Protein 1EZW (pdb70)

Structure (mmCIF, N/CA/C/O backbone):
data_1EZW
#
_entry.id   1EZW
#
_cell.length_a   90.200
_cell.length_b   144.100
_cell.length_c   152.100
_cell.angle_alpha   90.00
_cell.angle_beta   90.00
_cell.angle_gamma   90.00
#
_symmetry.space_group_name_H-M   'F 2 2 2'
#
loop_
_entity.id
_entity.type
_entity.pdbx_description
1 polymer 'COENZYME F420-DEPENDENT N5,N10-METHYLENETETRAHYDROMETHANOPTERIN REDUCTASE'
2 non-polymer 'MAGNESIUM ION'
3 non-polymer 'CHLORIDE ION'
4 water water
#
loop_
_atom_site.group_PDB
_atom_site.id
_atom_site.type_symbol
_atom_site.label_atom_id
_atom_site.label_alt_id
_atom_site.label_comp_id
_atom_site.label_asym_id
_atom_site.label_entity_id
_atom_site.label_seq_id
_atom_site.pdbx_PDB_ins_code
_atom_site.Cartn_x
_atom_site.Cartn_y
_atom_site.Cartn_z
_atom_site.occupancy
_atom_site.B_iso_or_equiv
_atom_site.auth_seq_id
_atom_site.auth_comp_id
_atom_site.auth_asym_id
_atom_site.auth_atom_id
_atom_site.pdbx_PDB_model_num
ATOM 1 N N . ALA A 1 2 ? 7.532 27.310 24.133 1.00 41.85 2 ALA A N 1
ATOM 2 C CA . ALA A 1 2 ? 6.274 27.440 24.930 1.00 41.73 2 ALA A CA 1
ATOM 3 C C . ALA A 1 2 ? 6.300 26.440 26.095 1.00 41.44 2 ALA A C 1
ATOM 4 O O . ALA A 1 2 ? 6.721 25.291 25.914 1.00 42.80 2 ALA A O 1
ATOM 6 N N . GLU A 1 3 ? 5.892 26.881 27.286 1.00 40.39 3 GLU A N 1
ATOM 7 C CA . GLU A 1 3 ? 5.852 26.004 28.472 1.00 39.54 3 GLU A CA 1
ATOM 8 C C . GLU A 1 3 ? 4.713 24.983 28.376 1.00 36.84 3 GLU A C 1
ATOM 9 O O . GLU A 1 3 ? 3.722 25.203 27.670 1.00 36.53 3 GLU A O 1
ATOM 15 N N . VAL A 1 4 ? 4.844 23.877 29.103 1.00 33.82 4 VAL A N 1
ATOM 16 C CA . VAL A 1 4 ? 3.806 22.843 29.080 1.00 29.37 4 VAL A CA 1
ATOM 17 C C . VAL A 1 4 ? 2.576 23.286 29.889 1.00 27.08 4 VAL A C 1
ATOM 18 O O . VAL A 1 4 ? 2.717 23.838 30.996 1.00 28.65 4 VAL A O 1
ATOM 22 N N . SER A 1 5 ? 1.388 23.073 29.315 1.00 22.25 5 SER A N 1
ATOM 23 C CA . SER A 1 5 ? 0.132 23.470 29.989 1.00 19.50 5 SER A CA 1
ATOM 24 C C . SER A 1 5 ? -0.964 22.471 29.671 1.00 17.91 5 SER A C 1
ATOM 25 O O . SER A 1 5 ? -0.856 21.672 28.746 1.00 18.40 5 SER A O 1
ATOM 28 N N . PHE A 1 6 ? -2.058 22.552 30.438 1.00 18.37 6 PHE A N 1
ATOM 29 C CA . PHE A 1 6 ? -3.202 21.679 30.217 1.00 16.86 6 PHE A CA 1
ATOM 30 C C . PHE A 1 6 ? -4.443 22.527 29.911 1.00 17.07 6 PHE A C 1
ATOM 31 O O . PHE A 1 6 ? -4.669 23.557 30.548 1.00 18.06 6 PHE A O 1
ATOM 39 N N . GLY A 1 7 ? -5.193 22.098 28.924 1.00 17.83 7 GLY A N 1
ATOM 40 C CA . GLY A 1 7 ? -6.425 22.799 28.561 1.00 17.54 7 GLY A CA 1
ATOM 41 C C . GLY A 1 7 ? -7.570 21.805 28.647 1.00 18.17 7 GLY A C 1
ATOM 42 O O . GLY A 1 7 ? -7.367 20.580 28.761 1.00 17.02 7 GLY A O 1
ATOM 43 N N . ILE A 1 8 ? -8.793 22.320 28.591 1.00 16.15 8 ILE A N 1
ATOM 44 C CA . ILE A 1 8 ? -9.965 21.469 28.608 1.00 18.17 8 ILE A CA 1
ATOM 45 C C . ILE A 1 8 ? -10.861 21.982 27.499 1.00 19.32 8 ILE A C 1
ATOM 46 O O . ILE A 1 8 ? -10.965 23.196 27.297 1.00 18.03 8 ILE A O 1
ATOM 51 N N . GLU A 1 9 ? -11.467 21.058 26.763 1.00 19.65 9 GLU A N 1
ATOM 52 C CA . GLU A 1 9 ? -12.356 21.440 25.664 1.00 23.02 9 GLU A CA 1
ATOM 53 C C . GLU A 1 9 ? -13.678 20.779 25.950 1.00 24.20 9 GLU A C 1
ATOM 54 O O . GLU A 1 9 ? -13.763 19.566 26.119 1.00 23.37 9 GLU A O 1
ATOM 60 N N . LEU A 1 10 ? -14.730 21.600 26.017 1.00 25.96 10 LEU A N 1
ATOM 61 C CA . LEU A 1 10 ? -16.067 21.102 26.314 1.00 27.55 10 LEU A CA 1
ATOM 62 C C . LEU A 1 10 ? -17.022 21.501 25.201 1.00 27.27 10 LEU A C 1
ATOM 63 O O . LEU A 1 10 ? -16.983 22.644 24.707 1.00 27.71 10 LEU A O 1
ATOM 68 N N . LEU A 1 11 ? -17.828 20.528 24.762 1.00 28.10 11 LEU A N 1
ATOM 69 C CA . LEU A 1 11 ? -18.848 20.776 23.748 1.00 27.99 11 LEU A CA 1
ATOM 70 C C . LEU A 1 11 ? -19.988 21.355 24.607 1.00 24.84 11 LEU A C 1
ATOM 71 O O . LEU A 1 11 ? -20.375 20.781 25.618 1.00 24.88 11 LEU A O 1
ATOM 76 N N . PRO A 1 12 ? -20.516 22.507 24.214 1.00 24.17 12 PRO A N 1
ATOM 77 C CA . PRO A 1 12 ? -21.579 23.033 25.055 1.00 22.20 12 PRO A CA 1
ATOM 78 C C . PRO A 1 12 ? -22.975 22.507 24.730 1.00 20.72 12 PRO A C 1
ATOM 79 O O . PRO A 1 12 ? -23.874 23.297 24.442 1.00 19.84 12 PRO A O 1
ATOM 83 N N . ASP A 1 13 ? -23.164 21.196 24.748 1.00 20.20 13 ASP A N 1
ATOM 84 C CA . ASP A 1 13 ? -24.509 20.694 24.495 1.00 24.56 13 ASP A CA 1
ATOM 85 C C . ASP A 1 13 ? -25.244 20.516 25.841 1.00 25.38 13 ASP A C 1
ATOM 86 O O . ASP A 1 13 ? -26.490 20.503 25.908 1.00 30.56 13 ASP A O 1
ATOM 91 N N . ASP A 1 14 ? -24.471 20.440 26.907 1.00 21.42 14 ASP A N 1
ATOM 92 C CA . ASP A 1 14 ? -25.024 20.210 28.252 1.00 20.87 14 ASP A CA 1
ATOM 93 C C . ASP A 1 14 ? -25.476 21.547 28.811 1.00 20.20 14 ASP A C 1
ATOM 94 O O . ASP A 1 14 ? -25.270 22.598 28.190 1.00 17.97 14 ASP A O 1
ATOM 99 N N . LYS A 1 15 ? -26.080 21.493 29.987 1.00 18.86 15 LYS A N 1
ATOM 100 C CA . LYS A 1 15 ? -26.541 22.733 30.635 1.00 17.06 15 LYS A CA 1
ATOM 101 C C . LYS A 1 15 ? -25.404 23.761 30.790 1.00 14.69 15 LYS A C 1
ATOM 102 O O . LYS A 1 15 ? -24.314 23.464 31.271 1.00 15.26 15 LYS A O 1
ATOM 108 N N . PRO A 1 16 ? -25.648 25.017 30.385 1.00 13.82 16 PRO A N 1
ATOM 109 C CA . PRO A 1 16 ? -24.587 26.018 30.520 1.00 13.88 16 PRO A CA 1
ATOM 110 C C . PRO A 1 16 ? -23.938 26.120 31.893 1.00 13.92 16 PRO A C 1
ATOM 111 O O . PRO A 1 16 ? -22.725 26.358 32.008 1.00 14.87 16 PRO A O 1
ATOM 115 N N . THR A 1 17 ? -24.744 25.997 32.952 1.00 13.81 17 THR A N 1
ATOM 116 C CA . THR A 1 17 ? -24.219 26.042 34.308 1.00 12.80 17 THR A CA 1
ATOM 117 C C . THR A 1 17 ? -23.335 24.818 34.607 1.00 14.02 17 THR A C 1
ATOM 118 O O . THR A 1 17 ? -22.437 24.905 35.443 1.00 15.20 17 THR A O 1
ATOM 122 N N . LYS A 1 18 ? -23.588 23.673 33.973 1.00 14.57 18 LYS A N 1
ATOM 123 C CA . LYS A 1 18 ? -22.728 22.501 34.209 1.00 15.29 18 LYS A CA 1
ATOM 124 C C . LYS A 1 18 ? -21.391 22.735 33.503 1.00 16.00 18 LYS A C 1
ATOM 125 O O . LYS A 1 18 ? -20.312 22.481 34.070 1.00 16.96 18 LYS A O 1
ATOM 131 N N . ILE A 1 19 ? -21.473 23.264 32.284 1.00 15.76 19 ILE A N 1
ATOM 132 C CA . ILE A 1 19 ? -20.259 23.539 31.522 1.00 16.62 19 ILE A CA 1
ATOM 133 C C . ILE A 1 19 ? -19.430 24.561 32.323 1.00 18.14 19 ILE A C 1
ATOM 134 O O . ILE A 1 19 ? -18.213 24.370 32.528 1.00 17.07 19 ILE A O 1
ATOM 139 N N . ALA A 1 20 ? -20.057 25.639 32.817 1.00 16.71 20 ALA A N 1
ATOM 140 C CA . ALA A 1 20 ? -19.326 26.624 33.633 1.00 18.61 20 ALA A CA 1
ATOM 141 C C . ALA A 1 20 ? -18.718 25.990 34.884 1.00 17.67 20 ALA A C 1
ATOM 142 O O . ALA A 1 20 ? -17.574 26.261 35.232 1.00 17.26 20 ALA A O 1
ATOM 144 N N . HIS A 1 21 ? -19.502 25.165 35.601 1.00 15.02 21 HIS A N 1
ATOM 145 C CA . HIS A 1 21 ? -19.000 24.469 36.782 1.00 15.07 21 HIS A CA 1
ATOM 146 C C . HIS A 1 21 ? -17.756 23.606 36.444 1.00 15.89 21 HIS A C 1
ATOM 147 O O . HIS A 1 21 ? -16.776 23.629 37.219 1.00 15.82 21 HIS A O 1
ATOM 154 N N . LEU A 1 22 ? -17.795 22.875 35.320 1.00 15.29 22 LEU A N 1
ATOM 155 C CA . LEU A 1 22 ? -16.650 22.007 34.982 1.00 15.40 22 LEU A CA 1
ATOM 156 C C . LEU A 1 22 ? -15.423 22.835 34.667 1.00 15.61 22 LEU A C 1
ATOM 157 O O . LEU A 1 22 ? -14.284 22.464 35.019 1.00 16.17 22 LEU A O 1
ATOM 162 N N . ILE A 1 23 ? -15.647 24.001 34.079 1.00 13.87 23 ILE A N 1
ATOM 163 C CA . ILE A 1 23 ? -14.490 24.871 33.808 1.00 14.17 23 ILE A CA 1
ATOM 164 C C . ILE A 1 23 ? -13.896 25.383 35.129 1.00 15.51 23 ILE A C 1
ATOM 165 O O . ILE A 1 23 ? -12.664 25.465 35.268 1.00 16.23 23 ILE A O 1
ATOM 170 N N . LYS A 1 24 ? -14.751 25.717 36.109 1.00 13.72 24 LYS A N 1
ATOM 171 C CA . LYS A 1 24 ? -14.219 26.113 37.417 1.00 14.24 24 LYS A CA 1
ATOM 172 C C . LYS A 1 24 ? -13.437 24.929 38.048 1.00 15.61 24 LYS A C 1
ATOM 173 O O . LYS A 1 24 ? -12.362 25.151 38.602 1.00 15.65 24 LYS A O 1
ATOM 179 N N . VAL A 1 25 ? -13.953 23.702 37.963 1.00 14.70 25 VAL A N 1
ATOM 180 C CA . VAL A 1 25 ? -13.227 22.540 38.504 1.00 16.48 25 VAL A CA 1
ATOM 181 C C . VAL A 1 25 ? -11.879 22.415 37.810 1.00 15.68 25 VAL A C 1
ATOM 182 O O . VAL A 1 25 ? -10.847 22.258 38.488 1.00 16.11 25 VAL A O 1
ATOM 186 N N . ALA A 1 26 ? -11.867 22.582 36.498 1.00 14.58 26 ALA A N 1
ATOM 187 C CA . ALA A 1 26 ? -10.567 22.547 35.772 1.00 15.09 26 ALA A CA 1
ATOM 188 C C . ALA A 1 26 ? -9.612 23.636 36.269 1.00 15.13 26 ALA A C 1
ATOM 189 O O . ALA A 1 26 ? -8.404 23.381 36.531 1.00 14.48 26 ALA A O 1
ATOM 191 N N . GLU A 1 27 ? -10.094 24.873 36.413 1.00 14.01 27 GLU A N 1
ATOM 192 C CA . GLU A 1 27 ? -9.242 25.943 36.927 1.00 13.95 27 GLU A CA 1
ATOM 193 C C . GLU A 1 27 ? -8.691 25.565 38.310 1.00 15.39 27 GLU A C 1
ATOM 194 O O . GLU A 1 27 ? -7.505 25.757 38.593 1.00 15.65 27 GLU A O 1
ATOM 200 N N . ASP A 1 28 ? -9.562 25.054 39.180 1.00 13.37 28 ASP A N 1
ATOM 201 C CA . ASP A 1 28 ? -9.154 24.723 40.542 1.00 14.96 28 ASP A CA 1
ATOM 202 C C . ASP A 1 28 ? -8.084 23.626 40.542 1.00 15.77 28 ASP A C 1
ATOM 203 O O . ASP A 1 28 ? -7.267 23.548 41.485 1.00 17.28 28 ASP A O 1
ATOM 208 N N . ASN A 1 29 ? -8.076 22.850 39.482 1.00 16.13 29 ASN A N 1
ATOM 209 C CA . ASN A 1 29 ? -7.126 21.746 39.325 1.00 17.54 29 ASN A CA 1
ATOM 210 C C . ASN A 1 29 ? -5.892 22.031 38.485 1.00 19.96 29 ASN A C 1
ATOM 211 O O . ASN A 1 29 ? -5.155 21.094 38.119 1.00 21.22 29 ASN A O 1
ATOM 216 N N . GLY A 1 30 ? -5.670 23.294 38.185 1.00 18.46 30 GLY A N 1
ATOM 217 C CA . GLY A 1 30 ? -4.456 23.640 37.457 1.00 19.22 30 GLY A CA 1
ATOM 218 C C . GLY A 1 30 ? -4.506 23.742 35.961 1.00 18.76 30 GLY A C 1
ATOM 219 O O . GLY A 1 30 ? -3.458 23.952 35.333 1.00 19.71 30 GLY A O 1
ATOM 220 N N . PHE A 1 31 ? -5.688 23.562 35.369 1.00 14.92 31 PHE A N 1
ATOM 221 C CA . PHE A 1 31 ? -5.787 23.750 33.910 1.00 15.50 31 PHE A CA 1
ATOM 222 C C . PHE A 1 31 ? -5.665 25.256 33.622 1.00 16.76 31 PHE A C 1
ATOM 223 O O . PHE A 1 31 ? -6.204 26.092 34.361 1.00 17.02 31 PHE A O 1
ATOM 231 N N A GLU A 1 32 ? -4.973 25.620 32.537 0.60 17.23 32 GLU A N 1
ATOM 232 N N B GLU A 1 32 ? -4.961 25.578 32.541 0.40 16.73 32 GLU A N 1
ATOM 233 C CA A GLU A 1 32 ? -4.776 27.026 32.208 0.60 17.93 32 GLU A CA 1
ATOM 234 C CA B GLU A 1 32 ? -4.703 26.949 32.153 0.40 16.86 32 GLU A CA 1
ATOM 235 C C A GLU A 1 32 ? -5.577 27.519 31.002 0.60 16.80 32 GLU A C 1
ATOM 236 C C B GLU A 1 32 ? -5.613 27.493 31.068 0.40 16.21 32 GLU A C 1
ATOM 237 O O A GLU A 1 32 ? -5.638 28.726 30.741 0.60 18.14 32 GLU A O 1
ATOM 238 O O B GLU A 1 32 ? -5.817 28.710 30.990 0.40 17.03 32 GLU A O 1
ATOM 249 N N . TYR A 1 33 ? -6.165 26.596 30.260 1.00 16.06 33 TYR A N 1
ATOM 250 C CA . TYR A 1 33 ? -7.001 26.982 29.117 1.00 16.55 33 TYR A CA 1
ATOM 251 C C . TYR A 1 33 ? -8.311 26.259 29.090 1.00 15.98 33 TYR A C 1
ATOM 252 O O . TYR A 1 33 ? -8.352 25.068 29.360 1.00 16.75 33 TYR A O 1
ATOM 261 N N . ALA A 1 34 ? -9.388 26.960 28.690 1.00 14.33 34 ALA A N 1
ATOM 262 C CA . ALA A 1 34 ? -10.692 26.289 28.536 1.00 13.69 34 ALA A CA 1
ATOM 263 C C . ALA A 1 34 ? -11.226 26.750 27.166 1.00 14.78 34 ALA A C 1
ATOM 264 O O . ALA A 1 34 ? -11.349 27.974 26.903 1.00 16.53 34 ALA A O 1
ATOM 266 N N . TRP A 1 35 ? -11.527 25.766 26.338 1.00 14.62 35 TRP A N 1
ATOM 267 C CA . TRP A 1 35 ? -11.991 25.980 24.977 1.00 15.79 35 TRP A CA 1
ATOM 268 C C . TRP A 1 35 ? -13.405 25.490 24.821 1.00 18.24 35 TRP A C 1
ATOM 269 O O . TRP A 1 35 ? -13.723 24.369 25.196 1.00 17.74 35 TRP A O 1
ATOM 280 N N . ILE A 1 36 ? -14.253 26.325 24.227 1.00 17.74 36 ILE A N 1
ATOM 281 C CA . ILE A 1 36 ? -15.653 25.938 24.037 1.00 19.70 36 ILE A CA 1
ATOM 282 C C . ILE A 1 36 ? -15.934 25.960 22.541 1.00 20.51 36 ILE A C 1
ATOM 283 O O . ILE A 1 36 ? -15.713 26.972 21.873 1.00 20.47 36 ILE A O 1
ATOM 288 N N A CYS A 1 37 ? -16.398 24.835 22.008 0.60 20.37 37 CYS A N 1
ATOM 289 N N B CYS A 1 37 ? -16.416 24.837 22.030 0.40 21.00 37 CYS A N 1
ATOM 290 C CA A CYS A 1 37 ? -16.683 24.713 20.578 0.60 22.11 37 CYS A CA 1
ATOM 291 C CA B CYS A 1 37 ? -16.708 24.685 20.611 0.40 22.57 37 CYS A CA 1
ATOM 292 C C A CYS A 1 37 ? -17.780 25.658 20.113 0.60 21.50 37 CYS A C 1
ATOM 293 C C B CYS A 1 37 ? -17.784 25.657 20.117 0.40 21.56 37 CYS A C 1
ATOM 294 O O A CYS A 1 37 ? -18.630 26.083 20.899 0.60 21.27 37 CYS A O 1
ATOM 295 O O B CYS A 1 37 ? -18.625 26.104 20.898 0.40 21.33 37 CYS A O 1
ATOM 300 N N . ASP A 1 38 ? -17.738 25.999 18.828 1.00 19.26 38 ASP A N 1
ATOM 301 C CA . ASP A 1 38 ? -18.717 26.914 18.249 1.00 18.32 38 ASP A CA 1
ATOM 302 C C . ASP A 1 38 ? -19.537 26.248 17.163 1.00 18.00 38 ASP A C 1
ATOM 303 O O . ASP A 1 38 ? -19.121 26.249 15.992 1.00 19.01 38 ASP A O 1
ATOM 308 N N A HIS A 1 39 ? -20.676 25.645 17.533 0.70 18.38 39 HIS A N 1
ATOM 309 N N B HIS A 1 39 ? -20.688 25.691 17.531 0.30 17.68 39 HIS A N 1
ATOM 310 C CA A HIS A 1 39 ? -21.571 24.971 16.560 0.70 17.96 39 HIS A CA 1
ATOM 311 C CA B HIS A 1 39 ? -21.581 25.087 16.545 0.30 16.93 39 HIS A CA 1
ATOM 312 C C A HIS A 1 39 ? -22.982 25.478 16.838 0.70 16.97 39 HIS A C 1
ATOM 313 C C B HIS A 1 39 ? -22.957 25.614 16.845 0.30 16.74 39 HIS A C 1
ATOM 314 O O A HIS A 1 39 ? -23.414 25.426 17.992 0.70 15.64 39 HIS A O 1
ATOM 315 O O B HIS A 1 39 ? -23.342 25.739 18.007 0.30 16.31 39 HIS A O 1
ATOM 328 N N . TYR A 1 40 ? -23.701 25.915 15.790 1.00 16.55 40 TYR A N 1
ATOM 329 C CA . TYR A 1 40 ? -25.033 26.495 15.956 1.00 17.03 40 TYR A CA 1
ATOM 330 C C . TYR A 1 40 ? -25.999 25.574 16.696 1.00 16.23 40 TYR A C 1
ATOM 331 O O . TYR A 1 40 ? -26.952 26.046 17.336 1.00 16.38 40 TYR A O 1
ATOM 340 N N . ASN A 1 41 ? -25.774 24.255 16.623 1.00 16.20 41 ASN A N 1
ATOM 341 C CA . ASN A 1 41 ? -26.733 23.355 17.247 1.00 17.20 41 ASN A CA 1
ATOM 342 C C . ASN A 1 41 ? -26.643 23.290 18.758 1.00 16.94 41 ASN A C 1
ATOM 343 O O . ASN A 1 41 ? -27.533 22.781 19.416 1.00 15.77 41 ASN A O 1
ATOM 348 N N . ASN A 1 42 ? -25.565 23.827 19.305 1.00 15.89 42 ASN A N 1
ATOM 349 C CA . ASN A 1 42 ? -25.365 23.782 20.755 1.00 16.02 42 ASN A CA 1
ATOM 350 C C . ASN A 1 42 ? -25.556 25.167 21.327 1.00 16.07 42 ASN A C 1
ATOM 351 O O . ASN A 1 42 ? -25.911 26.088 20.587 1.00 15.54 42 ASN A O 1
ATOM 356 N N . TYR A 1 43 ? -25.341 25.317 22.638 1.00 14.29 43 TYR A N 1
ATOM 357 C CA . TYR A 1 43 ? -25.481 26.654 23.225 1.00 14.79 43 TYR A CA 1
ATOM 358 C C . TYR A 1 43 ? -24.335 27.517 22.652 1.00 15.74 43 TYR A C 1
ATOM 359 O O . TYR A 1 43 ? -23.265 27.030 22.277 1.00 17.67 43 TYR A O 1
ATOM 368 N N A SER A 1 44 ? -24.569 28.812 22.556 0.60 15.32 44 SER A N 1
ATOM 369 N N B SER A 1 44 ? -24.578 28.819 22.636 0.40 14.80 44 SER A N 1
ATOM 370 C CA A SER A 1 44 ? -23.607 29.683 21.905 0.60 15.13 44 SER A CA 1
ATOM 371 C CA B SER A 1 44 ? -23.671 29.826 22.091 0.40 14.69 44 SER A CA 1
ATOM 372 C C A SER A 1 44 ? -22.390 29.896 22.748 0.60 15.09 44 SER A C 1
ATOM 373 C C B SER A 1 44 ? -22.359 29.935 22.815 0.40 14.73 44 SER A C 1
ATOM 374 O O A SER A 1 44 ? -22.473 29.989 23.967 0.60 15.61 44 SER A O 1
ATOM 375 O O B SER A 1 44 ? -22.347 29.992 24.043 0.40 15.45 44 SER A O 1
ATOM 380 N N . TYR A 1 45 ? -21.247 29.971 22.078 1.00 15.37 45 TYR A N 1
ATOM 381 C CA . TYR A 1 45 ? -19.989 30.102 22.802 1.00 16.66 45 TYR A CA 1
ATOM 382 C C . TYR A 1 45 ? -19.943 31.392 23.602 1.00 16.86 45 TYR A C 1
ATOM 383 O O . TYR A 1 45 ? -19.383 31.390 24.701 1.00 17.16 45 TYR A O 1
ATOM 392 N N . MET A 1 46 ? -20.506 32.488 23.090 1.00 16.76 46 MET A N 1
ATOM 393 C CA . MET A 1 46 ? -20.491 33.746 23.816 1.00 16.90 46 MET A CA 1
ATOM 394 C C . MET A 1 46 ? -21.320 33.638 25.093 1.00 16.12 46 MET A C 1
ATOM 395 O O . MET A 1 46 ? -20.902 34.134 26.142 1.00 16.85 46 MET A O 1
ATOM 400 N N . GLY A 1 47 ? -22.468 32.987 25.035 1.00 14.67 47 GLY A N 1
ATOM 401 C CA . GLY A 1 47 ? -23.264 32.872 26.260 1.00 14.83 47 GLY A CA 1
ATOM 402 C C . GLY A 1 47 ? -22.585 31.988 27.296 1.00 14.92 47 GLY A C 1
ATOM 403 O O . GLY A 1 47 ? -22.470 32.366 28.471 1.00 15.32 47 GLY A O 1
ATOM 404 N N . VAL A 1 48 ? -22.134 30.806 26.857 1.00 14.10 48 VAL A N 1
ATOM 405 C CA . VAL A 1 48 ? -21.488 29.858 27.743 1.00 12.79 48 VAL A CA 1
ATOM 406 C C . VAL A 1 48 ? -20.163 30.427 28.285 1.00 14.23 48 VAL A C 1
ATOM 407 O O . VAL A 1 48 ? -19.880 30.298 29.478 1.00 15.50 48 VAL A O 1
ATOM 411 N N . LEU A 1 49 ? -19.333 31.030 27.429 1.00 13.30 49 LEU A N 1
ATOM 412 C CA . LEU A 1 49 ? -18.071 31.574 27.963 1.00 15.35 49 LEU A CA 1
ATOM 413 C C . LEU A 1 49 ? -18.248 32.803 28.849 1.00 15.77 49 LEU A C 1
ATOM 414 O O . LEU A 1 49 ? -17.452 33.012 29.757 1.00 15.39 49 LEU A O 1
ATOM 419 N N . THR A 1 50 ? -19.280 33.608 28.613 1.00 15.39 50 THR A N 1
ATOM 420 C CA . THR A 1 50 ? -19.519 34.744 29.486 1.00 13.79 50 THR A CA 1
ATOM 421 C C . THR A 1 50 ? -19.951 34.208 30.857 1.00 13.86 50 THR A C 1
ATOM 422 O O . THR A 1 50 ? -19.485 34.676 31.895 1.00 13.20 50 THR A O 1
ATOM 426 N N . LEU A 1 51 ? -20.800 33.189 30.860 1.00 13.51 51 LEU A N 1
ATOM 427 C CA . LEU A 1 51 ? -21.218 32.602 32.144 1.00 13.42 51 LEU A CA 1
ATOM 428 C C . LEU A 1 51 ? -19.972 31.971 32.813 1.00 13.43 51 LEU A C 1
ATOM 429 O O . LEU A 1 51 ? -19.738 32.131 34.005 1.00 14.08 51 LEU A O 1
ATOM 434 N N . ALA A 1 52 ? -19.150 31.267 32.036 1.00 14.58 52 ALA A N 1
ATOM 435 C CA . ALA A 1 52 ? -17.942 30.682 32.649 1.00 14.23 52 ALA A CA 1
ATOM 436 C C . ALA A 1 52 ? -17.016 31.768 33.171 1.00 14.35 52 ALA A C 1
ATOM 437 O O . ALA A 1 52 ? -16.342 31.568 34.227 1.00 15.41 52 ALA A O 1
ATOM 439 N N . ALA A 1 53 ? -16.940 32.894 32.466 1.00 14.96 53 ALA A N 1
ATOM 440 C CA . ALA A 1 53 ? -16.078 34.005 32.898 1.00 15.82 53 ALA A CA 1
ATOM 441 C C . ALA A 1 53 ? -16.489 34.530 34.272 1.00 17.32 53 ALA A C 1
ATOM 442 O O . ALA A 1 53 ? -15.646 34.919 35.084 1.00 16.71 53 ALA A O 1
ATOM 444 N N . VAL A 1 54 ? -17.784 34.550 34.523 1.00 15.36 54 VAL A N 1
ATOM 445 C CA . VAL A 1 54 ? -18.344 35.033 35.784 1.00 16.01 54 VAL A CA 1
ATOM 446 C C . VAL A 1 54 ? -18.027 34.092 36.974 1.00 16.58 54 VAL A C 1
ATOM 447 O O . VAL A 1 54 ? -17.822 34.553 38.118 1.00 17.72 54 VAL A O 1
ATOM 451 N N A ILE A 1 55 ? -17.945 32.800 36.662 0.65 16.81 55 ILE A N 1
ATOM 452 N N B ILE A 1 55 ? -17.968 32.782 36.777 0.35 14.68 55 ILE A N 1
ATOM 453 C CA A ILE A 1 55 ? -17.720 31.728 37.631 0.65 17.93 55 ILE A CA 1
ATOM 454 C CA B ILE A 1 55 ? -17.666 31.984 37.962 0.35 12.94 55 ILE A CA 1
ATOM 455 C C A ILE A 1 55 ? -16.272 31.287 37.819 0.65 17.05 55 ILE A C 1
ATOM 456 C C B ILE A 1 55 ? -16.212 31.552 38.087 0.35 14.01 55 ILE A C 1
ATOM 457 O O A ILE A 1 55 ? -15.984 30.351 38.549 0.65 17.46 55 ILE A O 1
ATOM 458 O O B ILE A 1 55 ? -15.866 30.873 39.029 0.35 14.49 55 ILE A O 1
ATOM 467 N N . THR A 1 56 ? -15.353 31.972 37.149 1.00 15.89 56 THR A N 1
ATOM 468 C CA . THR A 1 56 ? -13.930 31.616 37.210 1.00 14.39 56 THR A CA 1
ATOM 469 C C . THR A 1 56 ? -13.118 32.882 37.331 1.00 15.13 56 THR A C 1
ATOM 470 O O . THR A 1 56 ? -13.666 33.954 37.139 1.00 15.08 56 THR A O 1
ATOM 474 N N . SER A 1 57 ? -11.833 32.758 37.631 1.00 15.32 57 SER A N 1
ATOM 475 C CA . SER A 1 57 ? -10.953 33.923 37.766 1.00 15.51 57 SER A CA 1
ATOM 476 C C . SER A 1 57 ? -9.570 33.871 37.167 1.00 15.93 57 SER A C 1
ATOM 477 O O . SER A 1 57 ? -8.882 34.893 37.110 1.00 18.85 57 SER A O 1
ATOM 480 N N . LYS A 1 58 ? -9.115 32.688 36.791 1.00 17.25 58 LYS A N 1
ATOM 481 C CA . LYS A 1 58 ? -7.730 32.538 36.302 1.00 18.51 58 LYS A CA 1
ATOM 482 C C . LYS A 1 58 ? -7.594 31.843 34.964 1.00 16.78 58 LYS A C 1
ATOM 483 O O . LYS A 1 58 ? -6.695 32.158 34.153 1.00 17.70 58 LYS A O 1
ATOM 489 N N . ILE A 1 59 ? -8.457 30.863 34.716 1.00 15.49 59 ILE A N 1
ATOM 490 C CA . ILE A 1 59 ? -8.303 30.098 33.489 1.00 16.66 59 ILE A CA 1
ATOM 491 C C . ILE A 1 59 ? -8.577 30.955 32.244 1.00 17.51 59 ILE A C 1
ATOM 492 O O . ILE A 1 59 ? -9.459 31.821 32.262 1.00 16.99 59 ILE A O 1
ATOM 497 N N . LYS A 1 60 ? -7.796 30.730 31.184 1.00 16.83 60 LYS A N 1
ATOM 498 C CA . LYS A 1 60 ? -8.042 31.460 29.928 1.00 16.13 60 LYS A CA 1
ATOM 499 C C . LYS A 1 60 ? -9.233 30.798 29.258 1.00 16.74 60 LYS A C 1
ATOM 500 O O . LYS A 1 60 ? -9.444 29.578 29.357 1.00 17.19 60 LYS A O 1
ATOM 506 N N A LEU A 1 61 ? -10.040 31.646 28.601 0.60 16.49 61 LEU A N 1
ATOM 507 N N B LEU A 1 61 ? -9.989 31.550 28.492 0.40 15.18 61 LEU A N 1
ATOM 508 C CA A LEU A 1 61 ? -11.353 31.297 28.002 0.60 16.08 61 LEU A CA 1
ATOM 509 C CA B LEU A 1 61 ? -11.137 30.915 27.902 0.40 14.37 61 LEU A CA 1
ATOM 510 C C A LEU A 1 61 ? -11.531 31.711 26.551 0.60 15.54 61 LEU A C 1
ATOM 511 C C B LEU A 1 61 ? -11.491 31.614 26.616 0.40 14.76 61 LEU A C 1
ATOM 512 O O A LEU A 1 61 ? -11.254 32.855 26.227 0.60 15.57 61 LEU A O 1
ATOM 513 O O B LEU A 1 61 ? -11.289 32.823 26.470 0.40 14.40 61 LEU A O 1
ATOM 522 N N . GLY A 1 62 ? -11.983 30.820 25.680 1.00 15.75 62 GLY A N 1
ATOM 523 C CA . GLY A 1 62 ? -12.296 31.320 24.344 1.00 16.02 62 GLY A CA 1
ATOM 524 C C . GLY A 1 62 ? -12.895 30.270 23.480 1.00 15.15 62 GLY A C 1
ATOM 525 O O . GLY A 1 62 ? -12.958 29.059 23.825 1.00 14.94 62 GLY A O 1
ATOM 526 N N . PRO A 1 63 ? -13.343 30.698 22.290 1.00 16.16 63 PRO A N 1
ATOM 527 C CA . PRO A 1 63 ? -13.936 29.764 21.358 1.00 16.58 63 PRO A CA 1
ATOM 528 C C . PRO A 1 63 ? -12.865 28.820 20.814 1.00 17.95 63 PRO A C 1
ATOM 529 O O . PRO A 1 63 ? -11.791 29.277 20.441 1.00 18.23 63 PRO A O 1
ATOM 533 N N . GLY A 1 64 ? -13.176 27.523 20.772 1.00 18.00 64 GLY A N 1
ATOM 534 C CA . GLY A 1 64 ? -12.237 26.528 20.255 1.00 20.27 64 GLY A CA 1
ATOM 535 C C . GLY A 1 64 ? -13.036 25.490 19.496 1.00 22.59 64 GLY A C 1
ATOM 536 O O . GLY A 1 64 ? -13.355 24.425 20.045 1.00 25.31 64 GLY A O 1
ATOM 537 N N . ILE A 1 65 ? -13.325 25.729 18.218 1.00 20.96 65 ILE A N 1
ATOM 538 C CA . ILE A 1 65 ? -12.857 26.899 17.479 1.00 21.27 65 ILE A CA 1
ATOM 539 C C . ILE A 1 65 ? -13.982 27.557 16.712 1.00 20.77 65 ILE A C 1
ATOM 540 O O . ILE A 1 65 ? -14.974 26.921 16.402 1.00 23.80 65 ILE A O 1
ATOM 545 N N . THR A 1 66 ? -13.822 28.842 16.422 1.00 16.69 66 THR A N 1
ATOM 546 C CA . THR A 1 66 ? -14.873 29.488 15.669 1.00 16.86 66 THR A CA 1
ATOM 547 C C . THR A 1 66 ? -14.409 29.571 14.226 1.00 17.21 66 THR A C 1
ATOM 548 O O . THR A 1 66 ? -13.484 28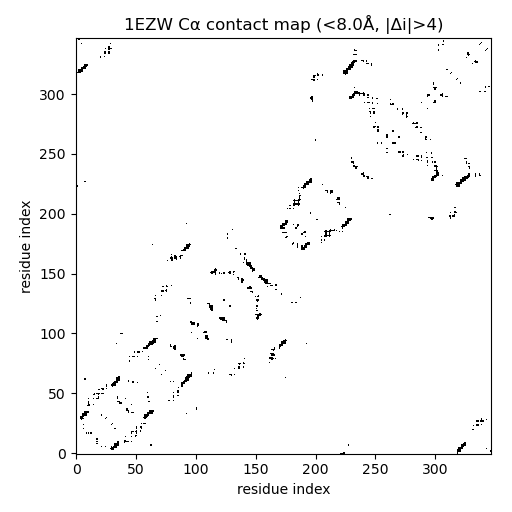.866 13.868 1.00 18.35 66 THR A O 1
ATOM 552 N N . ASN A 1 67 ? -15.053 30.372 13.392 1.00 17.18 67 ASN A N 1
ATOM 553 C CA . ASN A 1 67 ? -14.664 30.385 11.964 1.00 18.86 67 ASN A CA 1
ATOM 554 C C . ASN A 1 67 ? -14.938 31.737 11.338 1.00 19.12 67 ASN A C 1
ATOM 555 O O . ASN A 1 67 ? -15.613 32.585 11.916 1.00 18.77 67 ASN A O 1
ATOM 560 N N . PRO A 1 68 ? -14.424 31.971 10.133 1.00 19.58 68 PRO A N 1
ATOM 561 C CA . PRO A 1 68 ? -14.635 33.270 9.443 1.00 17.89 68 PRO A CA 1
ATOM 562 C C . PRO A 1 68 ? -15.978 33.501 8.786 1.00 17.42 68 PRO A C 1
ATOM 563 O O . PRO A 1 68 ? -16.260 34.628 8.368 1.00 19.37 68 PRO A O 1
ATOM 567 N N . TYR A 1 69 ? -16.794 32.457 8.698 1.00 17.66 69 TYR A N 1
ATOM 568 C CA . TYR A 1 69 ? -17.996 32.497 7.876 1.00 19.28 69 TYR A CA 1
ATOM 569 C C . TYR A 1 69 ? -19.356 32.745 8.458 1.00 18.64 69 TYR A C 1
ATOM 570 O O . TYR A 1 69 ? -20.167 33.442 7.858 1.00 21.23 69 TYR A O 1
ATOM 579 N N . THR A 1 70 ? -19.639 32.133 9.603 1.00 17.50 70 THR A N 1
ATOM 580 C CA . THR A 1 70 ? -20.989 32.250 10.133 1.00 16.44 70 THR A CA 1
ATOM 581 C C . THR A 1 70 ? -21.281 33.578 10.819 1.00 16.64 70 THR A C 1
ATOM 582 O O . THR A 1 70 ? -22.432 33.822 11.188 1.00 17.27 70 THR A O 1
ATOM 586 N N . ARG A 1 71 ? -20.255 34.407 11.030 1.00 17.21 71 ARG A N 1
ATOM 587 C CA . ARG A 1 71 ? -20.451 35.742 11.632 1.00 16.09 71 ARG A CA 1
ATOM 588 C C . ARG A 1 71 ? -19.448 36.640 10.939 1.00 16.00 71 ARG A C 1
ATOM 589 O O . ARG A 1 71 ? -18.356 36.201 10.588 1.00 17.60 71 ARG A O 1
ATOM 597 N N . HIS A 1 72 ? -19.789 37.916 10.769 1.00 15.53 72 HIS A N 1
ATOM 598 C CA . HIS A 1 72 ? -18.857 38.856 10.173 1.00 16.32 72 HIS A CA 1
ATOM 599 C C . HIS A 1 72 ? -17.634 38.942 11.090 1.00 17.56 72 HIS A C 1
ATOM 600 O O . HIS A 1 72 ? -17.757 38.892 12.314 1.00 17.13 72 HIS A O 1
ATOM 607 N N . PRO A 1 73 ? -16.429 39.044 10.533 1.00 18.42 73 PRO A N 1
ATOM 608 C CA . PRO A 1 73 ? -15.271 39.128 11.409 1.00 19.27 73 PRO A CA 1
ATOM 609 C C . PRO A 1 73 ? -15.278 40.274 12.415 1.00 18.85 73 PRO A C 1
ATOM 610 O O . PRO A 1 73 ? -14.668 40.150 13.473 1.00 16.33 73 PRO A O 1
ATOM 614 N N . LEU A 1 74 ? -15.999 41.372 12.124 1.00 16.93 74 LEU A N 1
ATOM 615 C CA . LEU A 1 74 ? -16.058 42.484 13.062 1.00 17.25 74 LEU A CA 1
ATOM 616 C C . LEU A 1 74 ? -16.941 42.065 14.246 1.00 15.89 74 LEU A C 1
ATOM 617 O O . LEU A 1 74 ? -16.745 42.555 15.348 1.00 16.93 74 LEU A O 1
ATOM 622 N N . ILE A 1 75 ? -17.924 41.197 13.990 1.00 15.84 75 ILE A N 1
ATOM 623 C CA . ILE A 1 75 ? -18.762 40.679 15.088 1.00 15.80 75 ILE A CA 1
ATOM 624 C C . ILE A 1 75 ? -17.902 39.708 15.945 1.00 15.59 75 ILE A C 1
ATOM 625 O O . ILE A 1 75 ? -17.949 39.736 17.188 1.00 15.04 75 ILE A O 1
ATOM 630 N N . THR A 1 76 ? -17.125 38.846 15.299 1.00 15.59 76 THR A N 1
ATOM 631 C CA . THR A 1 76 ? -16.244 37.971 16.079 1.00 15.15 76 THR A CA 1
ATOM 632 C C . THR A 1 76 ? -15.271 38.836 16.910 1.00 16.07 76 THR A C 1
ATOM 633 O O . THR A 1 76 ? -15.046 38.564 18.089 1.00 14.82 76 THR A O 1
ATOM 637 N N . ALA A 1 77 ? -14.689 39.898 16.312 1.00 14.51 77 ALA A N 1
ATOM 638 C CA . ALA A 1 77 ? -13.782 40.769 17.060 1.00 13.69 77 ALA A CA 1
ATOM 639 C C . ALA A 1 77 ? -14.486 41.343 18.316 1.00 15.12 77 ALA A C 1
ATOM 640 O O . ALA A 1 77 ? -13.920 41.360 19.418 1.00 15.26 77 ALA A O 1
ATOM 642 N N . SER A 1 78 ? -15.682 41.893 18.106 1.00 13.83 78 SER A N 1
ATOM 643 C CA . SER A 1 78 ? -16.455 42.421 19.219 1.00 14.53 78 SER A CA 1
ATOM 644 C C . SER A 1 78 ? -16.658 41.346 20.308 1.00 14.70 78 SER A C 1
ATOM 645 O O . SER A 1 78 ? -16.464 41.648 21.513 1.00 15.26 78 SER A O 1
ATOM 648 N N . ASN A 1 79 ? -17.058 40.124 19.911 1.00 14.75 79 ASN A N 1
ATOM 649 C CA . ASN A 1 79 ? -17.246 39.022 20.888 1.00 15.93 79 ASN A CA 1
ATOM 650 C C . ASN A 1 79 ? -15.976 38.821 21.708 1.00 14.77 79 ASN A C 1
ATOM 651 O O . ASN A 1 79 ? -16.026 38.776 22.938 1.00 15.33 79 ASN A O 1
ATOM 656 N N . ILE A 1 80 ? -14.837 38.710 21.019 1.00 16.64 80 ILE A N 1
ATOM 657 C CA . ILE A 1 80 ? -13.582 38.487 21.728 1.00 15.08 80 ILE A CA 1
ATOM 658 C C . ILE A 1 80 ? -13.218 39.637 22.649 1.00 15.48 80 ILE A C 1
ATOM 659 O O . ILE A 1 80 ? -12.812 39.401 23.818 1.00 14.45 80 ILE A O 1
ATOM 664 N N . ALA A 1 81 ? -13.373 40.887 22.199 1.00 15.24 81 ALA A N 1
ATOM 665 C CA . ALA A 1 81 ? -13.066 41.993 23.058 1.00 13.44 81 ALA A CA 1
ATOM 666 C C . ALA A 1 81 ? -13.994 42.011 24.297 1.00 13.78 81 ALA A C 1
ATOM 667 O O . ALA A 1 81 ? -13.561 42.362 25.391 1.00 14.01 81 ALA A O 1
ATOM 669 N N . THR A 1 82 ? -15.245 41.603 24.100 1.00 13.95 82 THR A N 1
ATOM 670 C CA . THR A 1 82 ? -16.249 41.629 25.191 1.00 13.64 82 THR A CA 1
ATOM 671 C C . THR A 1 82 ? -15.910 40.552 26.220 1.00 14.59 82 THR A C 1
ATOM 672 O O . THR A 1 82 ? -15.905 40.828 27.411 1.00 15.37 82 THR A O 1
ATOM 676 N N . LEU A 1 83 ? -15.674 39.329 25.735 1.00 14.95 83 LEU A N 1
ATOM 677 C CA . LEU A 1 83 ? -15.277 38.229 26.618 1.00 14.06 83 LEU A CA 1
ATOM 678 C C . LEU A 1 83 ? -14.004 38.633 27.349 1.00 14.82 83 LEU A C 1
ATOM 679 O O . LEU A 1 83 ? -13.879 38.376 28.547 1.00 14.24 83 LEU A O 1
ATOM 684 N N . ASP A 1 84 ? -13.037 39.250 26.657 1.00 13.85 84 ASP A N 1
ATOM 685 C CA . ASP A 1 84 ? -11.798 39.645 27.348 1.00 14.34 84 ASP A CA 1
ATOM 686 C C . ASP A 1 84 ? -12.057 40.660 28.471 1.00 15.17 84 ASP A C 1
ATOM 687 O O . ASP A 1 84 ? -11.508 40.562 29.579 1.00 15.12 84 ASP A O 1
ATOM 692 N N . TRP A 1 85 ? -12.885 41.658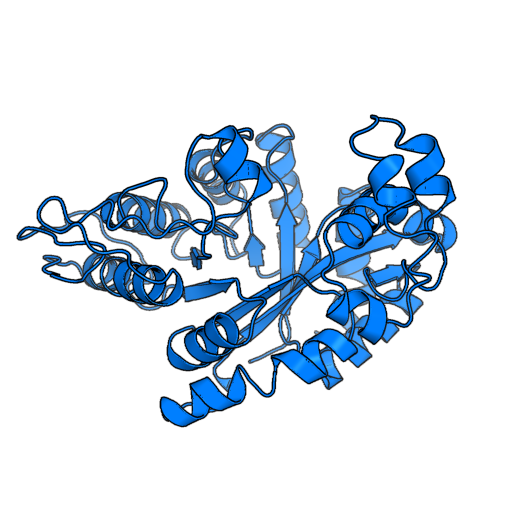 28.187 1.00 14.10 85 TRP A N 1
ATOM 693 C CA . TRP A 1 85 ? -13.162 42.672 29.183 1.00 13.84 85 TRP A CA 1
ATOM 694 C C . TRP A 1 85 ? -13.894 42.055 30.395 1.00 13.44 85 TRP A C 1
ATOM 695 O O . TRP A 1 85 ? -13.509 42.261 31.563 1.00 14.16 85 TRP A O 1
ATOM 706 N N . ILE A 1 86 ? -14.973 41.325 30.138 1.00 12.39 86 ILE A N 1
ATOM 707 C CA . ILE A 1 86 ? -15.712 40.722 31.236 1.00 12.02 86 ILE A CA 1
ATOM 708 C C . ILE A 1 86 ? -14.885 39.757 32.092 1.00 12.97 86 ILE A C 1
ATOM 709 O O . ILE A 1 86 ? -15.049 39.714 33.308 1.00 14.67 86 ILE A O 1
ATOM 714 N N . SER A 1 87 ? -13.957 39.020 31.451 1.00 12.53 87 SER A N 1
ATOM 715 C CA . SER A 1 87 ? -13.123 38.048 32.161 1.00 13.18 87 SER A CA 1
ATOM 716 C C . SER A 1 87 ? -11.891 38.683 32.810 1.00 13.78 87 SER A C 1
ATOM 717 O O . SER A 1 87 ? -11.120 37.958 33.435 1.00 14.61 87 SER A O 1
ATOM 720 N N . GLY A 1 88 ? -11.702 39.991 32.693 1.00 14.43 88 GLY A N 1
ATOM 721 C CA . GLY A 1 88 ? -10.516 40.601 33.330 1.00 16.49 88 GLY A CA 1
ATOM 722 C C . GLY A 1 88 ? -9.213 40.274 32.585 1.00 17.21 88 GLY A C 1
ATOM 723 O O . GLY A 1 88 ? -8.131 40.171 33.193 1.00 17.12 88 GLY A O 1
ATOM 724 N N . GLY A 1 89 ? -9.335 40.091 31.274 1.00 16.11 89 GLY A N 1
ATOM 725 C CA . GLY A 1 89 ? -8.176 39.873 30.407 1.00 15.63 89 GLY A CA 1
ATOM 726 C C . GLY A 1 89 ? -7.725 38.446 30.250 1.00 15.36 89 GLY A C 1
ATOM 727 O O . GLY A 1 89 ? -6.486 38.186 30.194 1.00 18.63 89 GLY A O 1
ATOM 728 N N . ARG A 1 90 ? -8.698 37.537 30.125 1.00 13.70 90 ARG A N 1
ATOM 729 C CA . ARG A 1 90 ? -8.432 36.110 29.990 1.00 16.23 90 ARG A CA 1
ATOM 730 C C . ARG A 1 90 ? -8.860 35.472 28.669 1.00 14.38 90 ARG A C 1
ATOM 731 O O . ARG A 1 90 ? -8.838 34.257 28.543 1.00 15.83 90 ARG A O 1
ATOM 739 N N . ALA A 1 91 ? -9.272 36.281 27.700 1.00 14.93 91 ALA A N 1
ATOM 740 C CA . ALA A 1 91 ? -9.713 35.709 26.453 1.00 13.87 91 ALA A CA 1
ATOM 741 C C . ALA A 1 91 ? -8.599 35.111 25.604 1.00 15.27 91 ALA A C 1
ATOM 742 O O . ALA A 1 91 ? -7.459 35.574 25.652 1.00 17.42 91 ALA A O 1
ATOM 744 N N . ILE A 1 92 ? -8.988 34.118 24.832 1.00 15.17 92 ILE A N 1
ATOM 745 C CA . ILE A 1 92 ? -8.105 33.487 23.832 1.00 13.99 92 ILE A CA 1
ATOM 746 C C . ILE A 1 92 ? -8.966 33.290 22.591 1.00 15.75 92 ILE A C 1
ATOM 747 O O . ILE A 1 92 ? -10.207 33.189 22.663 1.00 14.72 92 ILE A O 1
ATOM 752 N N . ILE A 1 93 ? -8.338 33.217 21.413 1.00 14.69 93 ILE A N 1
ATOM 753 C CA . ILE A 1 93 ? -9.112 33.002 20.194 1.00 15.45 93 ILE A CA 1
ATOM 754 C C . ILE A 1 93 ? -8.695 31.665 19.560 1.00 17.83 93 ILE A C 1
ATOM 755 O O . ILE A 1 93 ? -7.490 31.429 19.432 1.00 18.47 93 ILE A O 1
ATOM 760 N N . GLY A 1 94 ? -9.674 30.825 19.199 1.00 16.81 94 GLY A N 1
ATOM 761 C CA . GLY A 1 94 ? -9.436 29.578 18.471 1.00 17.77 94 GLY A CA 1
ATOM 762 C C . GLY A 1 94 ? -10.127 29.801 17.122 1.00 19.00 94 GLY A C 1
ATOM 763 O O . GLY A 1 94 ? -11.328 29.967 17.084 1.00 19.00 94 GLY A O 1
ATOM 764 N N . MET A 1 95 ? -9.396 29.805 16.000 1.00 16.35 95 MET A N 1
ATOM 765 C CA . MET A 1 95 ? -10.033 30.086 14.714 1.00 18.27 95 MET A CA 1
ATOM 766 C C . MET A 1 95 ? -9.717 28.967 13.723 1.00 20.07 95 MET A C 1
ATOM 767 O O . MET A 1 95 ? -8.576 28.570 13.595 1.00 19.76 95 MET A O 1
ATOM 772 N N . GLY A 1 96 ? -10.729 28.459 13.059 1.00 18.97 96 GLY A N 1
ATOM 773 C CA . GLY A 1 96 ? -10.541 27.411 12.064 1.00 19.35 96 GLY A CA 1
ATOM 774 C C . GLY A 1 96 ? -11.358 27.720 10.832 1.00 20.47 96 GLY A C 1
ATOM 775 O O . GLY A 1 96 ? -11.988 28.762 10.734 1.00 20.55 96 GLY A O 1
ATOM 776 N N . PRO A 1 97 ? -11.395 26.810 9.869 1.00 20.86 97 PRO A N 1
ATOM 777 C CA . PRO A 1 97 ? -12.131 26.985 8.614 1.00 21.63 97 PRO A CA 1
ATOM 778 C C . PRO A 1 97 ? -13.564 26.525 8.570 1.00 23.31 97 PRO A C 1
ATOM 779 O O . PRO A 1 97 ? -14.157 26.465 7.491 1.00 25.09 97 PRO A O 1
ATOM 783 N N . GLY A 1 98 ? -14.151 26.217 9.723 1.00 23.38 98 GLY A N 1
ATOM 784 C CA . GLY A 1 98 ? -15.497 25.671 9.718 1.00 23.98 98 GLY A CA 1
ATOM 785 C C . GLY A 1 98 ? -15.326 24.149 9.767 1.00 25.72 98 GLY A C 1
ATOM 786 O O . GLY A 1 98 ? -14.203 23.663 9.874 1.00 27.23 98 GLY A O 1
ATOM 787 N N . ASP A 1 99 ? -16.413 23.384 9.706 1.00 26.65 99 ASP A N 1
ATOM 788 C CA . ASP A 1 99 ? -16.310 21.930 9.729 1.00 27.42 99 ASP A CA 1
ATOM 789 C C . ASP A 1 99 ? -17.416 21.400 8.857 1.00 27.47 99 ASP A C 1
ATOM 790 O O . ASP A 1 99 ? -18.504 21.962 8.799 1.00 25.85 99 ASP A O 1
ATOM 795 N N . LYS A 1 100 ? -17.115 20.325 8.132 1.00 27.25 100 LYS A N 1
ATOM 796 C CA . LYS A 1 100 ? -18.068 19.753 7.216 1.00 27.22 100 LYS A CA 1
ATOM 797 C C . LYS A 1 100 ? -19.432 19.357 7.783 1.00 26.42 100 LYS A C 1
ATOM 798 O O . LYS A 1 100 ? -20.472 19.762 7.236 1.00 26.64 100 LYS A O 1
ATOM 804 N N . ALA A 1 101 ? -19.441 18.592 8.870 1.00 25.37 101 ALA A N 1
ATOM 805 C CA . ALA A 1 101 ? -20.709 18.109 9.410 1.00 26.37 101 ALA A CA 1
ATOM 806 C C . ALA A 1 101 ? -21.619 19.269 9.761 1.00 24.80 101 ALA A C 1
ATOM 807 O O . ALA A 1 101 ? -22.810 19.263 9.429 1.00 25.96 101 ALA A O 1
ATOM 809 N N . THR A 1 102 ? -21.044 20.279 10.403 1.00 23.91 102 THR A N 1
ATOM 810 C CA . THR A 1 102 ? -21.861 21.430 10.803 1.00 22.95 102 THR A CA 1
ATOM 811 C C . THR A 1 102 ? -22.247 22.327 9.631 1.00 21.24 102 THR A C 1
ATOM 812 O O . THR A 1 102 ? -23.412 22.732 9.526 1.00 21.10 102 THR A O 1
ATOM 816 N N . PHE A 1 103 ? -21.301 22.638 8.745 1.00 20.90 103 PHE A N 1
ATOM 817 C CA . PHE A 1 103 ? -21.635 23.473 7.591 1.00 22.25 103 PHE A CA 1
ATOM 818 C C . PHE A 1 103 ? -22.673 22.806 6.689 1.00 23.54 103 PHE A C 1
ATOM 819 O O . PHE A 1 103 ? -23.597 23.469 6.213 1.00 22.54 103 PHE A O 1
ATOM 827 N N . ASP A 1 104 ? -22.587 21.482 6.494 1.00 23.77 104 ASP A N 1
ATOM 828 C CA . ASP A 1 104 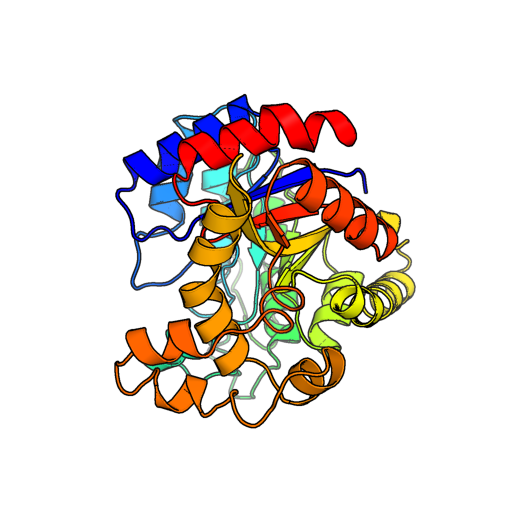? -23.624 20.846 5.673 1.00 24.77 104 ASP A CA 1
ATOM 829 C C . ASP A 1 104 ? -25.019 21.068 6.289 1.00 24.36 104 ASP A C 1
ATOM 830 O O . ASP A 1 104 ? -26.001 21.380 5.576 1.00 24.44 104 ASP A O 1
ATOM 835 N N . LYS A 1 105 ? -25.101 20.929 7.613 1.00 23.11 105 LYS A N 1
ATOM 836 C CA . LYS A 1 105 ? -26.375 21.110 8.293 1.00 21.45 105 LYS A CA 1
ATOM 837 C C . LYS A 1 105 ? -26.853 22.546 8.109 1.00 21.07 105 LYS A C 1
ATOM 838 O O . LYS A 1 105 ? -28.027 22.765 7.902 1.00 21.94 105 LYS A O 1
ATOM 844 N N . MET A 1 106 ? -25.940 23.511 8.193 1.00 20.99 106 MET A N 1
ATOM 845 C CA . MET A 1 106 ? -26.324 24.920 8.064 1.00 21.45 106 MET A CA 1
ATOM 846 C C . MET A 1 106 ? -26.713 25.315 6.652 1.00 22.64 106 MET A C 1
ATOM 847 O O . MET A 1 106 ? -27.445 26.284 6.478 1.00 21.89 106 MET A O 1
ATOM 852 N N . GLY A 1 107 ? -26.188 24.588 5.665 1.00 22.56 107 GLY A N 1
ATOM 853 C CA . GLY A 1 107 ? -26.470 24.896 4.269 1.00 23.38 107 GLY A CA 1
ATOM 854 C C . GLY A 1 107 ? -25.299 25.624 3.627 1.00 23.45 107 GLY A C 1
ATOM 855 O O . GLY A 1 107 ? -25.398 26.117 2.513 1.00 24.53 107 GLY A O 1
ATOM 856 N N . LEU A 1 108 ? -24.166 25.711 4.314 1.00 22.59 108 LEU A N 1
ATOM 857 C CA . LEU A 1 108 ? -23.010 26.394 3.766 1.00 23.52 108 LEU A CA 1
ATOM 858 C C . LEU A 1 108 ? -22.101 25.365 3.115 1.00 25.24 108 LEU A C 1
ATOM 859 O O . LEU A 1 108 ? -22.004 24.243 3.588 1.00 26.47 108 LEU A O 1
ATOM 864 N N . PRO A 1 109 ? -21.428 25.740 2.029 1.00 26.57 109 PRO A N 1
ATOM 865 C CA . PRO A 1 109 ? -20.545 24.764 1.397 1.00 27.53 109 PRO A CA 1
ATOM 866 C C . PRO A 1 109 ? -19.317 24.501 2.267 1.00 28.67 109 PRO A C 1
ATOM 867 O O . PRO A 1 109 ? -18.934 25.328 3.117 1.00 26.84 109 PRO A O 1
ATOM 871 N N . PHE A 1 110 ? -18.704 23.331 2.098 1.00 28.54 110 PHE A N 1
ATOM 872 C CA . PHE A 1 110 ? -17.496 23.055 2.856 1.00 29.13 110 PHE A CA 1
ATOM 873 C C . PHE A 1 110 ? -16.567 22.178 2.034 1.00 30.51 110 PHE A C 1
ATOM 874 O O . PHE A 1 110 ? -16.980 21.144 1.552 1.00 31.43 110 PHE A O 1
ATOM 882 N N A PRO A 1 111 ? -15.317 22.611 1.836 0.60 30.58 111 PRO A N 1
ATOM 883 N N B PRO A 1 111 ? -15.311 22.613 1.837 0.40 30.01 111 PRO A N 1
ATOM 884 C CA A PRO A 1 111 ? -14.766 23.886 2.304 0.60 30.42 111 PRO A CA 1
ATOM 885 C CA B PRO A 1 111 ? -14.760 23.879 2.332 0.40 29.74 111 PRO A CA 1
ATOM 886 C C A PRO A 1 111 ? -15.591 25.073 1.827 0.60 30.36 111 PRO A C 1
ATOM 887 C C B PRO A 1 111 ? -15.558 25.077 1.825 0.40 29.70 111 PRO A C 1
ATOM 888 O O A PRO A 1 111 ? -16.204 25.035 0.748 0.60 30.03 111 PRO A O 1
ATOM 889 O O B PRO A 1 111 ? -16.111 25.051 0.718 0.40 29.47 111 PRO A O 1
ATOM 896 N N . CYS A 1 112 ? -15.623 26.125 2.641 1.00 28.91 112 CYS A N 1
ATOM 897 C CA . CYS A 1 112 ? -16.372 27.313 2.282 1.00 27.93 112 CYS A CA 1
ATOM 898 C C . CYS A 1 112 ? -15.414 28.312 1.646 1.00 28.51 112 CYS A C 1
ATOM 899 O O . CYS A 1 112 ? -14.520 28.854 2.308 1.00 29.04 112 CYS A O 1
ATOM 902 N N . LYS A 1 113 ? -15.590 28.550 0.345 1.00 27.07 113 LYS A N 1
ATOM 903 C CA . LYS A 1 113 ? -14.708 29.467 -0.362 1.00 28.36 113 LYS A CA 1
ATOM 904 C C . LYS A 1 113 ? -15.394 30.747 -0.801 1.00 28.69 113 LYS A C 1
ATOM 905 O O . LYS A 1 113 ? -14.828 31.523 -1.566 1.00 29.67 113 LYS A O 1
ATOM 911 N N . ILE A 1 114 ? -16.604 30.973 -0.288 1.00 28.09 114 ILE A N 1
ATOM 912 C CA . ILE A 1 114 ? -17.374 32.171 -0.623 1.00 27.59 114 ILE A CA 1
ATOM 913 C C . ILE A 1 114 ? -16.733 33.428 -0.023 1.00 26.44 114 ILE A C 1
ATOM 914 O O . ILE A 1 114 ? -16.343 33.428 1.156 1.00 24.70 114 ILE A O 1
ATOM 919 N N . PRO A 1 115 ? -16.524 34.488 -0.826 1.00 26.16 115 PRO A N 1
ATOM 920 C CA . PRO A 1 115 ? -15.941 35.740 -0.300 1.00 25.35 115 PRO A CA 1
ATOM 921 C C . PRO A 1 115 ? -17.159 36.431 0.339 1.00 25.07 115 PRO A C 1
ATOM 922 O O . PRO A 1 115 ? -17.568 37.535 -0.055 1.00 25.30 115 PRO A O 1
ATOM 926 N N A ILE A 1 116 ? -17.727 35.765 1.351 0.50 23.68 116 ILE A N 1
ATOM 927 N N B ILE A 1 116 ? -17.721 35.760 1.343 0.50 23.37 116 ILE A N 1
ATOM 928 C CA A ILE A 1 116 ? -18.946 36.226 2.014 0.50 23.09 116 ILE A CA 1
ATOM 929 C CA B ILE A 1 116 ? -18.954 36.201 1.968 0.50 22.46 116 ILE A CA 1
ATOM 930 C C A ILE A 1 116 ? -19.002 37.684 2.432 0.50 21.70 116 ILE A C 1
ATOM 931 C C B ILE A 1 116 ? -19.024 37.633 2.507 0.50 21.48 116 ILE A C 1
ATOM 932 O O A ILE A 1 116 ? -20.019 38.353 2.235 0.50 23.30 116 ILE A O 1
ATOM 933 O O B ILE A 1 116 ? -20.095 38.236 2.471 0.50 23.52 116 ILE A O 1
ATOM 942 N N . TRP A 1 117 ? -17.907 38.185 2.976 1.00 20.19 117 TRP A N 1
ATOM 943 C CA . TRP A 1 117 ? -17.892 39.550 3.492 1.00 21.16 117 TRP A CA 1
ATOM 944 C C . TRP A 1 117 ? -17.264 40.624 2.618 1.00 20.39 117 TRP A C 1
ATOM 945 O O . TRP A 1 117 ? -16.916 41.709 3.089 1.00 20.42 117 TRP A O 1
ATOM 956 N N . ASN A 1 118 ? -17.139 40.314 1.324 1.00 23.04 118 ASN A N 1
ATOM 957 C CA . ASN A 1 118 ? -16.665 41.312 0.362 1.00 24.48 118 ASN A CA 1
ATOM 958 C C . ASN A 1 118 ? -17.742 41.226 -0.740 1.00 25.97 118 ASN A C 1
ATOM 959 O O . ASN A 1 118 ? -17.591 40.500 -1.722 1.00 26.90 118 ASN A O 1
ATOM 964 N N . PRO A 1 119 ? -18.847 41.969 -0.572 1.00 28.82 119 PRO A N 1
ATOM 965 C CA . PRO A 1 119 ? -19.993 42.019 -1.476 1.00 30.48 119 PRO A CA 1
ATOM 966 C C . PRO A 1 119 ? -19.687 42.276 -2.936 1.00 32.93 119 PRO A C 1
ATOM 967 O O . PRO A 1 119 ? -20.408 41.789 -3.808 1.00 34.64 119 PRO A O 1
ATOM 971 N N . GLU A 1 120 ? -18.630 43.014 -3.222 1.00 33.24 120 GLU A N 1
ATOM 972 C CA . GLU A 1 120 ? -18.342 43.252 -4.635 1.00 36.95 120 GLU A CA 1
ATOM 973 C C . GLU A 1 120 ? -17.483 42.178 -5.274 1.00 37.09 120 GLU A C 1
ATOM 974 O O . GLU A 1 120 ? -17.309 42.164 -6.495 1.00 37.21 120 GLU A O 1
ATOM 980 N N . ALA A 1 121 ? -16.959 41.259 -4.472 1.00 35.23 121 ALA A N 1
ATOM 981 C CA . ALA A 1 121 ? -16.127 40.185 -5.020 1.00 35.02 121 ALA A CA 1
ATOM 982 C C . ALA A 1 121 ? -16.975 38.972 -5.324 1.00 35.73 121 ALA A C 1
ATOM 983 O O . ALA A 1 121 ? -18.046 38.781 -4.741 1.00 35.63 121 ALA A O 1
ATOM 985 N N . GLU A 1 122 ? -16.504 38.135 -6.238 1.00 36.15 122 GLU A N 1
ATOM 986 C CA . GLU A 1 122 ? -17.247 36.927 -6.537 1.00 37.28 122 GLU A CA 1
ATOM 987 C C . GLU A 1 122 ? -16.300 35.750 -6.554 1.00 36.02 122 GLU A C 1
ATOM 988 O O . GLU A 1 122 ? -16.720 34.613 -6.411 1.00 36.61 122 GLU A O 1
ATOM 994 N N . ASP A 1 123 ? -15.014 36.035 -6.719 1.00 35.58 123 ASP A N 1
ATOM 995 C CA . ASP A 1 123 ? -14.002 34.987 -6.771 1.00 34.96 123 ASP A CA 1
ATOM 996 C C . ASP A 1 123 ? -13.840 34.194 -5.464 1.00 34.84 123 ASP A C 1
ATOM 997 O O . ASP A 1 123 ? -13.806 34.773 -4.363 1.00 32.13 123 ASP A O 1
ATOM 1002 N N . GLU A 1 124 ? -13.689 32.880 -5.606 1.00 34.01 124 GLU A N 1
ATOM 1003 C CA . GLU A 1 124 ? -13.471 31.993 -4.455 1.00 32.04 124 GLU A CA 1
ATOM 1004 C C . GLU A 1 124 ? -12.203 32.381 -3.723 1.00 31.28 124 GLU A C 1
ATOM 1005 O O . GLU A 1 124 ? -11.242 32.845 -4.317 1.00 30.23 124 GLU A O 1
ATOM 1011 N N . VAL A 1 125 ? -12.182 32.133 -2.417 1.00 28.86 125 VAL A N 1
ATOM 1012 C CA . VAL A 1 125 ? -11.047 32.486 -1.592 1.00 28.67 125 VAL A CA 1
ATOM 1013 C C . VAL A 1 125 ? -10.677 31.257 -0.781 1.00 28.73 125 VAL A C 1
ATOM 1014 O O . VAL A 1 125 ? -11.559 30.581 -0.231 1.00 29.21 125 VAL A O 1
ATOM 1018 N N . GLY A 1 126 ? -9.384 30.962 -0.696 1.00 27.66 126 GLY A N 1
ATOM 1019 C CA . GLY A 1 126 ? -8.967 29.807 0.071 1.00 27.89 126 GLY A CA 1
ATOM 1020 C C . GLY A 1 126 ? -9.208 30.059 1.568 1.00 26.23 126 GLY A C 1
ATOM 1021 O O . GLY A 1 126 ? -9.049 31.183 2.044 1.00 24.56 126 GLY A O 1
ATOM 1022 N N . PRO A 1 127 ? -9.611 29.027 2.311 1.00 26.52 127 PRO A N 1
ATOM 1023 C CA . PRO A 1 127 ? -9.867 29.121 3.757 1.00 24.55 127 PRO A CA 1
ATOM 1024 C C . PRO A 1 127 ? -8.665 29.669 4.521 1.00 25.51 127 PRO A C 1
ATOM 1025 O O . PRO A 1 127 ? -8.830 30.444 5.473 1.00 23.13 127 PRO A O 1
ATOM 1029 N N . ALA A 1 128 ? -7.437 29.307 4.129 1.00 23.82 128 ALA A N 1
ATOM 1030 C CA . ALA A 1 128 ? -6.299 29.843 4.852 1.00 24.19 128 ALA A CA 1
ATOM 1031 C C . ALA A 1 128 ? -6.202 31.366 4.652 1.00 23.94 128 ALA A C 1
ATOM 1032 O O . ALA A 1 128 ? -5.788 32.101 5.567 1.00 24.73 128 ALA A O 1
ATOM 1034 N N . THR A 1 129 ? -6.564 31.832 3.458 1.00 25.14 129 THR A N 1
ATOM 1035 C CA . THR A 1 129 ? -6.553 33.265 3.187 1.00 23.90 129 THR A CA 1
ATOM 1036 C C . THR A 1 129 ? -7.673 33.921 4.006 1.00 22.84 129 THR A C 1
ATOM 1037 O O . THR A 1 129 ? -7.430 34.953 4.617 1.00 22.64 129 THR A O 1
ATOM 1041 N N . ALA A 1 130 ? -8.860 33.319 4.032 1.00 22.33 130 ALA A N 1
ATOM 1042 C CA . ALA A 1 130 ? -9.956 33.881 4.839 1.00 21.99 130 ALA A CA 1
ATOM 1043 C C . ALA A 1 130 ? -9.513 34.011 6.312 1.00 22.35 130 ALA A C 1
ATOM 1044 O O . ALA A 1 130 ? -9.781 35.035 6.949 1.00 21.45 130 ALA A O 1
ATOM 1046 N N . ILE A 1 131 ? -8.820 33.005 6.839 1.00 20.45 131 ILE A N 1
ATOM 1047 C CA . ILE A 1 131 ? -8.352 33.057 8.224 1.00 21.16 131 ILE A CA 1
ATOM 1048 C C . ILE A 1 131 ? -7.319 34.171 8.409 1.00 20.78 131 ILE A C 1
ATOM 1049 O O . ILE A 1 131 ? -7.326 34.879 9.404 1.00 20.62 131 ILE A O 1
ATOM 1054 N N . ARG A 1 132 ? -6.394 34.342 7.453 1.00 20.62 132 ARG A N 1
ATOM 1055 C CA . ARG A 1 132 ? -5.442 35.436 7.579 1.00 18.60 132 ARG A CA 1
ATOM 1056 C C . ARG A 1 132 ? -6.183 36.783 7.647 1.00 19.51 132 ARG A C 1
ATOM 1057 O O . ARG A 1 132 ? -5.785 37.672 8.393 1.00 19.66 132 ARG A O 1
ATOM 1065 N N . GLU A 1 133 ? -7.212 36.938 6.825 1.00 18.95 133 GLU A N 1
ATOM 1066 C CA . GLU A 1 133 ? -7.947 38.203 6.768 1.00 19.03 133 GLU A CA 1
ATOM 1067 C C . GLU A 1 133 ? -8.734 38.430 8.045 1.00 20.26 133 GLU A C 1
ATOM 1068 O O . GLU A 1 133 ? -8.730 39.540 8.572 1.00 19.85 133 GLU A O 1
ATOM 1074 N N . VAL A 1 134 ? -9.390 37.391 8.529 1.00 21.62 134 VAL A N 1
ATOM 1075 C CA . VAL A 1 134 ? -10.143 37.564 9.780 1.00 21.33 134 VAL A CA 1
ATOM 1076 C C . VAL A 1 134 ? -9.163 37.947 10.875 1.00 20.08 134 VAL A C 1
ATOM 1077 O O . VAL A 1 134 ? -9.473 38.781 11.733 1.00 19.70 134 VAL A O 1
ATOM 1081 N N . LYS A 1 135 ? -7.974 37.333 10.894 1.00 19.05 135 LYS A N 1
ATOM 1082 C CA . LYS A 1 135 ? -7.011 37.709 11.908 1.00 20.48 135 LYS A CA 1
ATOM 1083 C C . LYS A 1 135 ? -6.665 39.208 11.822 1.00 21.40 135 LYS A C 1
ATOM 1084 O O . LYS A 1 135 ? -6.626 39.910 12.848 1.00 19.51 135 LYS A O 1
ATOM 1090 N N A GLU A 1 136 ? -6.384 39.715 10.616 0.50 20.66 136 GLU A N 1
ATOM 1091 N N B GLU A 1 136 ? -6.407 39.680 10.599 0.50 19.99 136 GLU A N 1
ATOM 1092 C CA A GLU A 1 136 ? -6.062 41.139 10.499 0.50 21.39 136 GLU A CA 1
ATOM 1093 C CA B GLU A 1 136 ? -6.092 41.086 10.394 0.50 20.28 136 GLU A CA 1
ATOM 1094 C C A GLU A 1 136 ? -7.207 42.021 11.002 0.50 20.31 136 GLU A C 1
ATOM 1095 C C B GLU A 1 136 ? -7.191 41.974 10.996 0.50 19.58 136 GLU A C 1
ATOM 1096 O O A GLU A 1 136 ? -6.967 43.018 11.673 0.50 21.43 136 GLU A O 1
ATOM 1097 O O B GLU A 1 136 ? -6.902 42.905 11.740 0.50 20.53 136 GLU A O 1
ATOM 1108 N N . VAL A 1 137 ? -8.438 41.667 10.667 1.00 20.10 137 VAL A N 1
ATOM 1109 C CA . VAL A 1 137 ? -9.570 42.463 11.122 1.00 20.55 137 VAL A CA 1
ATOM 1110 C C . VAL A 1 137 ? -9.693 42.438 12.651 1.00 19.80 137 VAL A C 1
ATOM 1111 O O . VAL A 1 137 ? -9.907 43.471 13.291 1.00 17.82 137 VAL A O 1
ATOM 1115 N N . ILE A 1 138 ? -9.569 41.252 13.232 1.00 19.42 138 ILE A N 1
ATOM 1116 C CA . ILE A 1 138 ? -9.663 41.177 14.682 1.00 20.20 138 ILE A CA 1
ATOM 1117 C C . ILE A 1 138 ? -8.621 41.998 15.386 1.00 18.26 138 ILE A C 1
ATOM 1118 O O . ILE A 1 138 ? -8.943 42.730 16.316 1.00 17.46 138 ILE A O 1
ATOM 1123 N N . TYR A 1 139 ? -7.353 41.918 14.961 1.00 18.55 139 TYR A N 1
ATOM 1124 C CA . TYR A 1 139 ? -6.334 42.656 15.676 1.00 19.01 139 TYR A CA 1
ATOM 1125 C C . TYR A 1 139 ? -6.391 44.155 15.417 1.00 19.23 139 TYR A C 1
ATOM 1126 O O . TYR A 1 139 ? -6.056 44.930 16.304 1.00 19.44 139 TYR A O 1
ATOM 1135 N N . GLN A 1 140 ? -6.839 44.570 14.229 1.00 18.40 140 GLN A N 1
ATOM 1136 C CA . GLN A 1 140 ? -7.049 46.006 14.043 1.00 18.94 140 GLN A CA 1
ATOM 1137 C C . GLN A 1 140 ? -8.119 46.484 15.039 1.00 18.79 140 GLN A C 1
ATOM 1138 O O . GLN A 1 140 ? -7.989 47.566 15.621 1.00 19.34 140 GLN A O 1
ATOM 1144 N N . TYR A 1 141 ? -9.153 45.668 15.251 1.00 18.41 141 TYR A N 1
ATOM 1145 C CA . TYR A 1 141 ? -10.245 45.995 16.183 1.00 17.56 141 TYR A CA 1
ATOM 1146 C C . TYR A 1 141 ? -9.702 46.073 17.621 1.00 17.58 141 TYR A C 1
ATOM 1147 O O . TYR A 1 141 ? -9.990 47.008 18.366 1.00 18.95 141 TYR A O 1
ATOM 1156 N N . LEU A 1 142 ? -8.910 45.082 18.013 1.00 17.87 142 LEU A N 1
ATOM 1157 C CA . LEU A 1 142 ? -8.319 45.048 19.355 1.00 17.14 142 LEU A CA 1
ATOM 1158 C C . LEU A 1 142 ? -7.311 46.174 19.593 1.00 18.80 142 LEU A C 1
ATOM 1159 O O . LEU A 1 142 ? -7.065 46.549 20.748 1.00 19.96 142 LEU A O 1
ATOM 1164 N N . GLU A 1 143 ? -6.710 46.712 18.515 1.00 20.04 143 GLU A N 1
ATOM 1165 C CA . GLU A 1 143 ? -5.803 47.846 18.668 1.00 22.61 143 GLU A CA 1
ATOM 1166 C C . GLU A 1 143 ? -6.588 49.149 18.817 1.00 23.89 143 GLU A C 1
ATOM 1167 O O . GLU A 1 143 ? -5.997 50.213 19.053 1.00 24.95 143 GLU A O 1
ATOM 1173 N N . GLY A 1 144 ? -7.915 49.074 18.675 1.00 22.32 144 GLY A N 1
ATOM 1174 C CA . GLY A 1 144 ? -8.768 50.254 18.829 1.00 22.95 144 GLY A CA 1
ATOM 1175 C C . GLY A 1 144 ? -9.317 50.857 17.544 1.00 23.43 144 GLY A C 1
ATOM 1176 O O . GLY A 1 144 ? -10.110 51.831 17.584 1.00 23.68 144 GLY A O 1
ATOM 1177 N N . GLY A 1 145 ? -8.924 50.277 16.417 1.00 23.67 145 GLY A N 1
ATOM 1178 C CA . GLY A 1 145 ? -9.389 50.740 15.125 1.00 23.79 145 GLY A CA 1
ATOM 1179 C C . GLY A 1 145 ? -8.914 52.141 14.798 1.00 25.19 145 GLY A C 1
ATOM 1180 O O . GLY A 1 145 ? -7.999 52.669 15.436 1.00 25.96 145 GLY A O 1
ATOM 1181 N N . PRO A 1 146 ? -9.537 52.775 13.809 1.00 25.82 146 PRO A N 1
ATOM 1182 C CA . PRO A 1 146 ? -10.624 52.199 13.022 1.00 25.40 146 PRO A CA 1
ATOM 1183 C C . PRO A 1 146 ? -10.119 51.030 12.175 1.00 25.46 146 PRO A C 1
ATOM 1184 O O . PRO A 1 146 ? -8.968 51.017 11.706 1.00 25.78 146 PRO A O 1
ATOM 1188 N N . VAL A 1 147 ? -10.963 50.031 11.995 1.00 23.26 147 VAL A N 1
ATOM 1189 C CA . VAL A 1 147 ? -10.553 48.929 11.163 1.00 22.48 147 VAL A CA 1
ATOM 1190 C C . VAL A 1 147 ? -10.767 49.358 9.704 1.00 23.37 147 VAL A C 1
ATOM 1191 O O . VAL A 1 147 ? -11.815 49.855 9.360 1.00 23.58 147 VAL A O 1
ATOM 1195 N N . GLU A 1 148 ? -9.746 49.198 8.870 1.00 24.50 148 GLU A N 1
ATOM 1196 C CA . GLU A 1 148 ? -9.852 49.528 7.454 1.00 26.04 148 GLU A CA 1
ATOM 1197 C C . GLU A 1 148 ? -9.106 48.417 6.790 1.00 24.56 148 GLU A C 1
ATOM 1198 O O . GLU A 1 148 ? -7.882 48.311 6.914 1.00 26.33 148 GLU A O 1
ATOM 1204 N N . TYR A 1 149 ? -9.845 47.559 6.127 1.00 24.24 149 TYR A N 1
ATOM 1205 C CA . TYR A 1 149 ? -9.216 46.418 5.499 1.00 26.63 149 TYR A CA 1
ATOM 1206 C C . TYR A 1 149 ? -9.933 45.972 4.249 1.00 26.93 149 TYR A C 1
ATOM 1207 O O . TYR A 1 149 ? -11.142 45.766 4.238 1.00 26.28 149 TYR A O 1
ATOM 1216 N N . GLU A 1 150 ? -9.168 45.807 3.174 1.00 27.67 150 GLU A N 1
ATOM 1217 C CA . GLU A 1 150 ? -9.749 45.369 1.927 1.00 29.35 150 GLU A CA 1
ATOM 1218 C C . GLU A 1 150 ? -9.035 44.104 1.485 1.00 29.36 150 GLU A C 1
ATOM 1219 O O . GLU A 1 150 ? -7.915 44.159 0.978 1.00 31.43 150 GLU A O 1
ATOM 1225 N N . GLY A 1 151 ? -9.673 42.959 1.676 1.00 27.21 151 GLY A N 1
ATOM 1226 C CA . GLY A 1 151 ? -9.030 41.717 1.288 1.00 27.54 151 GLY A CA 1
ATOM 1227 C C . GLY A 1 151 ? -9.898 41.051 0.252 1.00 25.62 151 GLY A C 1
ATOM 1228 O O . GLY A 1 151 ? -10.787 41.699 -0.315 1.00 27.93 151 GLY A O 1
ATOM 1229 N N . LYS A 1 152 ? -9.662 39.765 0.005 1.00 26.24 152 LYS A N 1
ATOM 1230 C CA . LYS A 1 152 ? -10.442 38.993 -0.950 1.00 25.84 152 LYS A CA 1
ATOM 1231 C C . LYS A 1 152 ? -11.714 38.442 -0.335 1.00 24.71 152 LYS A C 1
ATOM 1232 O O . LYS A 1 152 ? -12.698 38.230 -1.024 1.00 25.27 152 LYS A O 1
ATOM 1238 N N A TYR A 1 153 ? -11.703 38.182 0.976 0.65 23.29 153 TYR A N 1
ATOM 1239 N N B TYR A 1 153 ? -11.645 38.201 0.966 0.35 23.55 153 TYR A N 1
ATOM 1240 C CA A TYR A 1 153 ? -12.872 37.595 1.644 0.65 22.16 153 TYR A CA 1
ATOM 1241 C CA B TYR A 1 153 ? -12.735 37.600 1.697 0.35 22.48 153 TYR A CA 1
ATOM 1242 C C A TYR A 1 153 ? -13.654 38.632 2.460 0.65 20.81 153 TYR A C 1
ATOM 1243 C C B TYR A 1 153 ? -13.601 38.600 2.461 0.35 21.56 153 TYR A C 1
ATOM 1244 O O A TYR A 1 153 ? -14.849 38.496 2.647 0.65 20.73 153 TYR A O 1
ATOM 1245 O O B TYR A 1 153 ? -14.798 38.401 2.621 0.35 21.49 153 TYR A O 1
ATOM 1262 N N . VAL A 1 154 ? -12.986 39.677 2.920 1.00 21.04 154 VAL A N 1
ATOM 1263 C CA . VAL A 1 154 ? -13.703 40.708 3.654 1.00 21.89 154 VAL A CA 1
ATOM 1264 C C . VAL A 1 154 ? -13.173 42.060 3.229 1.00 22.74 154 VAL A C 1
ATOM 1265 O O . VAL A 1 154 ? -11.960 42.252 3.079 1.00 24.08 154 VAL A O 1
ATOM 1269 N N . LYS A 1 155 ? -14.097 42.986 2.999 1.00 22.97 155 LYS A N 1
ATOM 1270 C CA . LYS A 1 155 ? -13.739 44.358 2.683 1.00 23.63 155 LYS A CA 1
ATOM 1271 C C . LYS A 1 155 ? -14.597 45.217 3.607 1.00 22.39 155 LYS A C 1
ATOM 1272 O O . LYS A 1 155 ? -15.809 45.170 3.559 1.00 23.61 155 LYS A O 1
ATOM 1278 N N . THR A 1 156 ? -13.957 45.992 4.465 1.00 23.58 156 THR A N 1
ATOM 1279 C CA . THR A 1 156 ? -14.711 46.843 5.383 1.00 23.60 156 THR A CA 1
ATOM 1280 C C . THR A 1 156 ? -14.743 48.271 4.866 1.00 24.22 156 THR A C 1
ATOM 1281 O O . THR A 1 156 ? -14.071 48.611 3.866 1.00 24.01 156 THR A O 1
ATOM 1285 N N . GLY A 1 157 ? -15.559 49.091 5.519 1.00 24.44 157 GLY A N 1
ATOM 1286 C CA . GLY A 1 157 ? -15.570 50.517 5.261 1.00 23.86 157 GLY A CA 1
ATOM 1287 C C . GLY A 1 157 ? -14.621 51.036 6.342 1.00 23.24 157 GLY A C 1
ATOM 1288 O O . GLY A 1 157 ? -13.692 50.337 6.742 1.00 24.41 157 GLY A O 1
ATOM 1289 N N . THR A 1 158 ? -14.799 52.263 6.823 1.00 23.42 158 THR A N 1
ATOM 1290 C CA . THR A 1 158 ? -13.938 52.766 7.895 1.00 23.89 158 THR A CA 1
ATOM 1291 C C . THR A 1 158 ? -14.708 52.457 9.159 1.00 24.30 158 THR A C 1
ATOM 1292 O O . THR A 1 158 ? -15.592 53.196 9.565 1.00 24.08 158 THR A O 1
ATOM 1296 N N . ALA A 1 159 ? -14.330 51.354 9.797 1.00 22.64 159 ALA A N 1
ATOM 1297 C CA . ALA A 1 159 ? -15.086 50.876 10.950 1.00 21.70 159 ALA A CA 1
ATOM 1298 C C . ALA A 1 159 ? -14.512 51.285 12.296 1.00 21.52 159 ALA A C 1
ATOM 1299 O O . ALA A 1 159 ? -13.587 50.652 12.785 1.00 21.90 159 ALA A O 1
ATOM 1301 N N . ASP A 1 160 ? -15.051 52.355 12.882 1.00 20.98 160 ASP A N 1
ATOM 1302 C CA . ASP A 1 160 ? -14.556 52.800 14.155 1.00 22.70 160 ASP A CA 1
ATOM 1303 C C . ASP A 1 160 ? -14.940 51.759 15.203 1.00 21.28 160 ASP A C 1
ATOM 1304 O O . ASP A 1 160 ? -15.832 50.915 14.982 1.00 20.51 160 ASP A O 1
ATOM 1309 N N . VAL A 1 161 ? -14.225 51.815 16.310 1.00 20.21 161 VAL A N 1
ATOM 1310 C CA . VAL A 1 161 ? -14.395 50.848 17.391 1.00 21.74 161 VAL A CA 1
ATOM 1311 C C . VAL A 1 161 ? -14.463 51.542 18.728 1.00 21.58 161 VAL A C 1
ATOM 1312 O O . VAL A 1 161 ? -13.593 52.321 19.073 1.00 21.99 161 VAL A O 1
ATOM 1316 N N A LYS A 1 162 ? -15.498 51.266 19.500 0.50 19.98 162 LYS A N 1
ATOM 1317 N N B LYS A 1 162 ? -15.520 51.247 19.474 0.50 19.49 162 LYS A N 1
ATOM 1318 C CA A LYS A 1 162 ? -15.563 51.856 20.818 0.50 21.08 162 LYS A CA 1
ATOM 1319 C CA B LYS A 1 162 ? -15.736 51.839 20.782 0.50 20.43 162 LYS A CA 1
ATOM 1320 C C A LYS A 1 162 ? -15.172 50.840 21.870 0.50 20.95 162 LYS A C 1
ATOM 1321 C C B LYS A 1 162 ? -15.380 50.892 21.926 0.50 20.73 162 LYS A C 1
ATOM 1322 O O A LYS A 1 162 ? -14.423 51.169 22.789 0.50 22.05 162 LYS A O 1
ATOM 1323 O O B LYS A 1 162 ? -14.870 51.321 22.963 0.50 21.90 162 LYS A O 1
ATOM 1334 N N . ALA A 1 163 ? -15.666 49.608 21.733 1.00 20.44 163 ALA A N 1
ATOM 1335 C CA . ALA A 1 163 ? -15.376 48.566 22.735 1.00 18.74 163 ALA A CA 1
ATOM 1336 C C . ALA A 1 1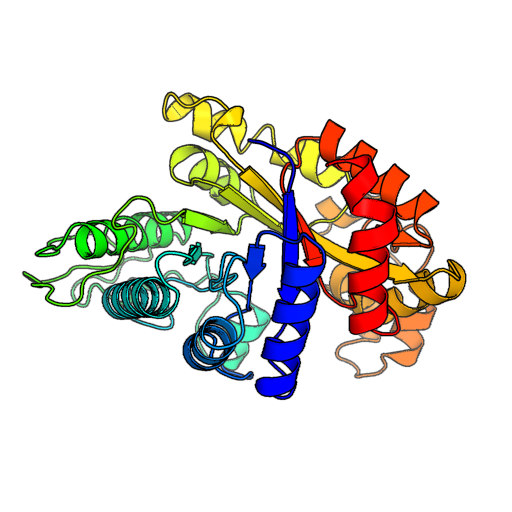63 ? -13.888 48.377 22.932 1.00 20.26 163 ALA A C 1
ATOM 1337 O O . ALA A 1 163 ? -13.110 48.377 21.956 1.00 21.80 163 ALA A O 1
ATOM 1339 N N . ARG A 1 164 ? -13.486 48.257 24.184 1.00 19.14 164 ARG A N 1
ATOM 1340 C CA . ARG A 1 164 ? -12.092 48.004 24.449 1.00 20.34 164 ARG A CA 1
ATOM 1341 C C . ARG A 1 164 ? -11.935 46.705 25.239 1.00 19.45 164 ARG A C 1
ATOM 1342 O O . ARG A 1 164 ? -12.710 46.401 26.158 1.00 17.94 164 ARG A O 1
ATOM 1350 N N . SER A 1 165 ? -10.907 45.941 24.876 1.00 18.93 165 SER A N 1
ATOM 1351 C CA . SER A 1 165 ? -10.576 44.718 25.593 1.00 17.51 165 SER A CA 1
ATOM 1352 C C . SER A 1 165 ? -9.596 45.111 26.700 1.00 19.05 165 SER A C 1
ATOM 1353 O O . SER A 1 165 ? -9.335 46.295 26.898 1.00 20.77 165 SER A O 1
ATOM 1356 N N . ILE A 1 166 ? -9.038 44.136 27.401 0.70 17.58 166 ILE A N 1
ATOM 1357 C CA . ILE A 1 166 ? -8.042 44.448 28.427 0.70 18.14 166 ILE A CA 1
ATOM 1358 C C . ILE A 1 166 ? -6.654 44.075 27.915 0.70 19.21 166 ILE A C 1
ATOM 1359 O O . ILE A 1 166 ? -5.707 44.861 28.048 0.70 19.12 166 ILE A O 1
ATOM 1364 N N . GLN A 1 167 ? -6.528 42.914 27.279 1.00 19.33 167 GLN A N 1
ATOM 1365 C CA . GLN A 1 167 ? -5.209 42.508 26.761 1.00 19.95 167 GLN A CA 1
ATOM 1366 C C . GLN A 1 167 ? -4.881 43.158 25.424 1.00 21.10 167 GLN A C 1
ATOM 1367 O O . GLN A 1 167 ? -3.725 43.084 24.987 1.00 20.71 167 GLN A O 1
ATOM 1373 N N . GLY A 1 168 ? -5.869 43.761 24.756 1.00 20.47 168 GLY A N 1
ATOM 1374 C CA . GLY A 1 168 ? -5.587 44.328 23.432 1.00 21.11 168 GLY A CA 1
ATOM 1375 C C . GLY A 1 168 ? -4.984 43.278 22.483 1.00 21.81 168 GLY A C 1
ATOM 1376 O O . GLY A 1 168 ? -5.453 42.138 22.416 1.00 20.30 168 GLY A O 1
ATOM 1377 N N . SER A 1 169 ? -3.957 43.643 21.717 0.70 22.84 169 SER A N 1
ATOM 1378 C CA . SER A 1 169 ? -3.380 42.666 20.812 0.70 23.47 169 SER A CA 1
ATOM 1379 C C . SER A 1 169 ? -2.595 41.533 21.485 0.70 23.84 169 SER A C 1
ATOM 1380 O O . SER A 1 169 ? -2.098 40.644 20.792 0.70 25.66 169 SER A O 1
ATOM 1383 N N . ASP A 1 170 ? -2.490 41.545 22.816 1.00 22.57 170 ASP A N 1
ATOM 1384 C CA . ASP A 1 170 ? -1.818 40.453 23.542 1.00 22.04 170 ASP A CA 1
ATOM 1385 C C . ASP A 1 170 ? -2.737 39.215 23.600 1.00 21.08 170 ASP A C 1
ATOM 1386 O O . ASP A 1 170 ? -2.305 38.139 24.040 1.00 21.00 170 ASP A O 1
ATOM 1391 N N . ILE A 1 171 ? -4.013 39.359 23.199 1.00 19.16 171 ILE A N 1
ATOM 1392 C CA . ILE A 1 171 ? -4.885 38.171 23.179 1.00 17.38 171 ILE A CA 1
ATOM 1393 C C . ILE A 1 171 ? -4.274 37.156 22.228 1.00 18.67 171 ILE A C 1
ATOM 1394 O O . ILE A 1 171 ? -3.943 37.486 21.087 1.00 18.83 171 ILE A O 1
ATOM 1399 N N . PRO A 1 172 ? -4.077 35.914 22.686 1.00 18.62 172 PRO A N 1
ATOM 1400 C CA . PRO A 1 172 ? -3.483 34.883 21.822 1.00 19.96 172 PRO A CA 1
ATOM 1401 C C . PRO A 1 172 ? -4.376 34.428 20.699 1.00 20.88 172 PRO A C 1
ATOM 1402 O O . PRO A 1 172 ? -5.575 34.257 20.875 1.00 19.03 172 PRO A O 1
ATOM 1406 N N . PHE A 1 173 ? -3.769 34.204 19.532 1.00 17.69 173 PHE A N 1
ATOM 1407 C CA . PHE A 1 173 ? -4.492 33.742 18.380 1.00 18.90 173 PHE A CA 1
ATOM 1408 C C . PHE A 1 173 ? -4.087 32.314 18.071 1.00 19.86 173 PHE A C 1
ATOM 1409 O O . PHE A 1 173 ? -2.947 32.059 17.681 1.00 20.57 173 PHE A O 1
ATOM 1417 N N . TYR A 1 174 ? -4.996 31.372 18.268 1.00 17.50 174 TYR A N 1
ATOM 1418 C CA . TYR A 1 174 ? -4.706 29.974 17.949 1.00 18.26 174 TYR A CA 1
ATOM 1419 C C . TYR A 1 174 ? -5.460 29.571 16.695 1.00 19.56 174 TYR A C 1
ATOM 1420 O O . TYR A 1 174 ? -6.619 29.923 16.514 1.00 17.63 174 TYR A O 1
ATOM 1429 N N . MET A 1 175 ? -4.818 28.817 15.806 1.00 17.44 175 MET A N 1
ATOM 1430 C CA . MET A 1 175 ? -5.485 28.364 14.616 1.00 19.23 175 MET A CA 1
ATOM 1431 C C . MET A 1 175 ? -5.707 26.868 14.588 1.00 21.42 175 MET A C 1
ATOM 1432 O O . MET A 1 175 ? -4.789 26.108 14.894 1.00 21.66 175 MET A O 1
ATOM 1437 N N . GLY A 1 176 ? -6.893 26.438 14.201 1.00 20.79 176 GLY A N 1
ATOM 1438 C CA . GLY A 1 176 ? -7.113 25.015 14.052 1.00 22.03 176 GLY A CA 1
ATOM 1439 C C . GLY A 1 176 ? -6.364 24.608 12.773 1.00 23.20 176 GLY A C 1
ATOM 1440 O O . GLY A 1 176 ? -6.346 25.359 11.796 1.00 23.87 176 GLY A O 1
ATOM 1441 N N . ALA A 1 177 ? -5.734 23.442 12.763 1.00 22.64 177 ALA A N 1
ATOM 1442 C CA . ALA A 1 177 ? -5.001 23.034 11.550 1.00 24.60 177 ALA A CA 1
ATOM 1443 C C . ALA A 1 177 ? -4.889 21.539 11.474 1.00 26.43 177 ALA A C 1
ATOM 1444 O O . ALA A 1 177 ? -4.568 20.892 12.458 1.00 27.88 177 ALA A O 1
ATOM 1446 N N . GLN A 1 178 ? -5.156 20.997 10.295 1.00 28.64 178 GLN A N 1
ATOM 1447 C CA . GLN A 1 178 ? -5.029 19.557 10.112 1.00 32.35 178 GLN A CA 1
ATOM 1448 C C . GLN A 1 178 ? -4.067 19.288 8.950 1.00 32.99 178 GLN A C 1
ATOM 1449 O O . GLN A 1 178 ? -3.096 18.539 9.099 1.00 35.26 178 GLN A O 1
ATOM 1455 N N . GLY A 1 179 ? -4.330 19.929 7.818 1.00 31.89 179 GLY A N 1
ATOM 1456 C CA . GLY A 1 179 ? -3.504 19.700 6.634 1.00 30.90 179 GLY A CA 1
ATOM 1457 C C . GLY A 1 179 ? -2.257 20.559 6.565 1.00 29.93 179 GLY A C 1
ATOM 1458 O O . GLY A 1 179 ? -2.057 21.458 7.366 1.00 27.83 179 GLY A O 1
ATOM 1459 N N . PRO A 1 180 ? -1.395 20.314 5.568 1.00 28.86 180 PRO A N 1
ATOM 1460 C CA . PRO A 1 180 ? -0.149 21.062 5.385 1.00 28.93 180 PRO A CA 1
ATOM 1461 C C . PRO A 1 180 ? -0.293 22.563 5.192 1.00 26.98 180 PRO A C 1
ATOM 1462 O O . PRO A 1 180 ? 0.501 23.324 5.731 1.00 26.77 180 PRO A O 1
ATOM 1466 N N . ILE A 1 181 ? -1.302 22.994 4.442 1.00 28.07 181 ILE A N 1
ATOM 1467 C CA . ILE A 1 181 ? -1.471 24.422 4.205 1.00 28.83 181 ILE A CA 1
ATOM 1468 C C . ILE A 1 181 ? -1.858 25.145 5.501 1.00 27.22 181 ILE A C 1
ATOM 1469 O O . ILE A 1 181 ? -1.296 26.191 5.835 1.00 25.83 181 ILE A O 1
ATOM 1474 N N . MET A 1 182 ? -2.824 24.598 6.230 1.00 25.88 182 MET A N 1
ATOM 1475 C CA . MET A 1 182 ? -3.217 25.247 7.478 1.00 24.39 182 MET A CA 1
ATOM 1476 C C . MET A 1 182 ? -2.117 25.195 8.523 1.00 22.40 182 MET A C 1
ATOM 1477 O O . MET A 1 182 ? -1.916 26.145 9.280 1.00 23.09 182 MET A O 1
ATOM 1482 N N . LEU A 1 183 ? -1.389 24.085 8.588 1.00 21.68 183 LEU A N 1
ATOM 1483 C CA . LEU A 1 183 ? -0.303 23.975 9.558 1.00 21.42 183 LEU A CA 1
ATOM 1484 C C . LEU A 1 183 ? 0.782 24.986 9.273 1.00 22.50 183 LEU A C 1
ATOM 1485 O O . LEU A 1 183 ? 1.308 25.612 10.176 1.00 21.43 183 LEU A O 1
ATOM 1490 N N . LYS A 1 184 ? 1.136 25.138 7.998 1.00 22.33 184 LYS A N 1
ATOM 1491 C CA . LYS A 1 184 ? 2.171 26.103 7.661 1.00 23.22 184 LYS A CA 1
ATOM 1492 C C . LYS A 1 184 ? 1.701 27.554 7.951 1.00 21.60 184 LYS A C 1
ATOM 1493 O O . LYS A 1 184 ? 2.438 28.379 8.496 1.00 19.85 184 LYS A O 1
ATOM 1499 N N . THR A 1 185 ? 0.453 27.842 7.604 1.00 21.07 185 THR A N 1
ATOM 1500 C CA . THR A 1 185 ? -0.100 29.178 7.855 1.00 20.27 185 THR A CA 1
ATOM 1501 C C . THR A 1 185 ? -0.102 29.491 9.361 1.00 20.21 185 THR A C 1
ATOM 1502 O O . THR A 1 185 ? 0.201 30.601 9.785 1.00 20.56 185 THR A O 1
ATOM 1506 N N . ALA A 1 186 ? -0.459 28.497 10.164 1.00 20.38 186 ALA A N 1
ATOM 1507 C CA . ALA A 1 186 ? -0.501 28.692 11.607 1.00 19.69 186 ALA A CA 1
ATOM 1508 C C . ALA A 1 186 ? 0.914 28.971 12.139 1.00 21.00 186 ALA A C 1
ATOM 1509 O O . ALA A 1 186 ? 1.110 29.819 12.984 1.00 21.18 186 ALA A O 1
ATOM 1511 N N . GLY A 1 187 ? 1.931 28.279 11.605 1.00 20.98 187 GLY A N 1
ATOM 1512 C CA . GLY A 1 187 ? 3.277 28.555 12.094 1.00 21.04 187 GLY A CA 1
ATOM 1513 C C . GLY A 1 187 ? 3.702 29.960 11.717 1.00 19.76 187 GLY A C 1
ATOM 1514 O O . GLY A 1 187 ? 4.490 30.621 12.402 1.00 21.22 187 GLY A O 1
ATOM 1515 N N . GLU A 1 188 ? 3.140 30.472 10.645 1.00 21.61 188 GLU A N 1
ATOM 1516 C CA . GLU A 1 188 ? 3.510 31.802 10.219 1.00 23.45 188 GLU A CA 1
ATOM 1517 C C . GLU A 1 188 ? 2.787 32.920 10.963 1.00 22.55 188 GLU A C 1
ATOM 1518 O O . GLU A 1 188 ? 3.398 33.926 11.318 1.00 23.95 188 GLU A O 1
ATOM 1524 N N . ILE A 1 189 ? 1.498 32.722 11.251 1.00 21.87 189 ILE A N 1
ATOM 1525 C CA . ILE A 1 189 ? 0.736 33.817 11.825 1.00 20.84 189 ILE A CA 1
ATOM 1526 C C . ILE A 1 189 ? 0.095 33.595 13.195 1.00 21.06 189 ILE A C 1
ATOM 1527 O O . ILE A 1 189 ? -0.454 34.539 13.762 1.00 22.15 189 ILE A O 1
ATOM 1532 N N . ALA A 1 190 ? 0.198 32.387 13.726 1.00 20.58 190 ALA A N 1
ATOM 1533 C CA . ALA A 1 190 ? -0.481 32.146 15.008 1.00 20.63 190 ALA A CA 1
ATOM 1534 C C . ALA A 1 190 ? 0.383 32.036 16.248 1.00 21.43 190 ALA A C 1
ATOM 1535 O O . ALA A 1 190 ? 1.568 31.675 16.178 1.00 21.52 190 ALA A O 1
ATOM 1537 N N . ASN A 1 191 ? -0.209 32.324 17.416 1.00 17.86 191 ASN A N 1
ATOM 1538 C CA . ASN A 1 191 ? 0.503 32.120 18.680 1.00 19.51 191 ASN A CA 1
ATOM 1539 C C . ASN A 1 191 ? 0.445 30.642 19.066 1.00 18.84 191 ASN A C 1
ATOM 1540 O O . ASN A 1 191 ? 1.212 30.188 19.888 1.00 20.37 191 ASN A O 1
ATOM 1545 N N . GLY A 1 192 ? -0.510 29.932 18.490 1.00 19.31 192 GLY A N 1
ATOM 1546 C CA . GLY A 1 192 ? -0.655 28.516 18.769 1.00 19.60 192 GLY A CA 1
ATOM 1547 C C . GLY A 1 192 ? -1.433 27.783 17.702 1.00 19.13 192 GLY A C 1
ATOM 1548 O O . GLY A 1 192 ? -2.091 28.395 16.855 1.00 18.86 192 GLY A O 1
ATOM 1549 N N . VAL A 1 193 ? -1.371 26.455 17.746 1.00 19.14 193 VAL A N 1
ATOM 1550 C CA . VAL A 1 193 ? -2.047 25.632 16.779 1.00 19.92 193 VAL A CA 1
ATOM 1551 C C . VAL A 1 193 ? -2.857 24.558 17.492 1.00 21.99 193 VAL A C 1
ATOM 1552 O O . VAL A 1 193 ? -2.354 23.873 18.375 1.00 22.29 193 VAL A O 1
ATOM 1556 N N . LEU A 1 194 ? -4.122 24.418 17.120 1.00 19.69 194 LEU A N 1
ATOM 1557 C CA . LEU A 1 194 ? -4.987 23.401 17.705 1.00 20.69 194 LEU A CA 1
ATOM 1558 C C . LEU A 1 194 ? -5.083 22.276 16.702 1.00 21.67 194 LEU A C 1
ATOM 1559 O O . LEU A 1 194 ? -5.693 22.404 15.624 1.00 21.03 194 LEU A O 1
ATOM 1564 N N . VAL A 1 195 ? -4.429 21.168 17.035 1.00 20.08 195 VAL A N 1
ATOM 1565 C CA . VAL A 1 195 ? -4.424 20.001 16.167 1.00 22.94 195 VAL A CA 1
ATOM 1566 C C . VAL A 1 195 ? -5.288 18.898 16.755 1.00 22.97 195 VAL A C 1
ATOM 1567 O O . VAL A 1 195 ? -5.061 18.467 17.879 1.00 21.65 195 VAL A O 1
ATOM 1571 N N . ASN A 1 196 ? -6.290 18.473 15.998 0.65 23.94 196 ASN A N 1
ATOM 1572 C CA . ASN A 1 196 ? -7.170 17.399 16.417 0.65 25.52 196 ASN A CA 1
ATOM 1573 C C . ASN A 1 196 ? -6.407 16.092 16.242 0.65 25.33 196 ASN A C 1
ATOM 1574 O O . ASN A 1 196 ? -6.423 15.503 15.155 0.65 25.36 196 ASN A O 1
ATOM 1579 N N . ALA A 1 197 ? -5.704 15.685 17.293 1.00 23.81 197 ALA A N 1
ATOM 1580 C CA . ALA A 1 197 ? -4.953 14.419 17.267 1.00 24.00 197 ALA A CA 1
ATOM 1581 C C . ALA A 1 197 ? -4.534 14.088 18.675 1.00 24.08 197 ALA A C 1
ATOM 1582 O O . ALA A 1 197 ? -4.380 14.990 19.503 1.00 23.59 197 ALA A O 1
ATOM 1584 N N . SER A 1 198 ? -4.282 12.799 18.940 1.00 23.06 198 SER A N 1
ATOM 1585 C CA . SER A 1 198 ? -3.914 12.361 20.275 1.00 22.76 198 SER A CA 1
ATOM 1586 C C . SER A 1 198 ? -2.664 11.470 20.335 1.00 24.12 198 SER A C 1
ATOM 1587 O O . SER A 1 198 ? -2.328 10.964 21.402 1.00 24.70 198 SER A O 1
ATOM 1590 N N . ASN A 1 199 ? -1.964 11.332 19.217 1.00 22.97 199 ASN A N 1
ATOM 1591 C CA . ASN A 1 199 ? -0.823 10.390 19.181 1.00 24.75 199 ASN A CA 1
ATOM 1592 C C . ASN A 1 199 ? 0.474 11.051 18.676 1.00 24.51 199 ASN A C 1
ATOM 1593 O O . ASN A 1 199 ? 0.443 11.944 17.834 1.00 24.13 199 ASN A O 1
ATOM 1598 N N . PRO A 1 200 ? 1.638 10.654 19.229 1.00 24.46 200 PRO A N 1
ATOM 1599 C CA . PRO A 1 200 ? 2.916 11.228 18.813 1.00 25.36 200 PRO A CA 1
ATOM 1600 C C . PRO A 1 200 ? 3.149 11.234 17.303 1.00 26.35 200 PRO A C 1
ATOM 1601 O O . PRO A 1 200 ? 3.726 12.193 16.790 1.00 26.55 200 PRO A O 1
ATOM 1605 N N . LYS A 1 201 ? 2.689 10.200 16.599 1.00 27.52 201 LYS A N 1
ATOM 1606 C CA . LYS A 1 201 ? 2.913 10.131 15.154 1.00 29.20 201 LYS A CA 1
ATOM 1607 C C . LYS A 1 201 ? 2.254 11.262 14.381 1.00 28.92 201 LYS A C 1
ATOM 1608 O O . LYS A 1 201 ? 2.750 11.699 13.334 1.00 29.18 201 LYS A O 1
ATOM 1614 N N . ASP A 1 202 ? 1.125 11.742 14.897 1.00 27.12 202 ASP A N 1
ATOM 1615 C CA . ASP A 1 202 ? 0.439 12.827 14.227 1.00 26.88 202 ASP A CA 1
ATOM 1616 C C . ASP A 1 202 ? 1.279 14.080 14.337 1.00 25.54 202 ASP A C 1
ATOM 1617 O O . ASP A 1 202 ? 1.354 14.866 13.394 1.00 26.19 202 ASP A O 1
ATOM 1622 N N . PHE A 1 203 ? 1.914 14.272 15.488 1.00 24.34 203 PHE A N 1
ATOM 1623 C CA . PHE A 1 203 ? 2.721 15.455 15.691 1.00 24.06 203 PHE A CA 1
ATOM 1624 C C . PHE A 1 203 ? 4.086 15.381 15.033 1.00 26.42 203 PHE A C 1
ATOM 1625 O O . PHE A 1 203 ? 4.680 16.407 14.724 1.00 25.84 203 PHE A O 1
ATOM 1633 N N . GLU A 1 204 ? 4.573 14.168 14.805 1.00 26.06 204 GLU A N 1
ATOM 1634 C CA . GLU A 1 204 ? 5.861 14.039 14.120 1.00 28.25 204 GLU A CA 1
ATOM 1635 C C . GLU A 1 204 ? 5.673 14.520 12.682 1.00 28.36 204 GLU A C 1
ATOM 1636 O O . GLU A 1 204 ? 6.609 14.986 12.046 1.00 30.58 204 GLU A O 1
ATOM 1642 N N . VAL A 1 205 ? 4.448 14.415 12.186 1.00 28.40 205 VAL A N 1
ATOM 1643 C CA . VAL A 1 205 ? 4.105 14.856 10.847 1.00 28.80 205 VAL A CA 1
ATOM 1644 C C . VAL A 1 205 ? 3.755 16.347 10.875 1.00 29.41 205 VAL A C 1
ATOM 1645 O O . VAL A 1 205 ? 4.249 17.139 10.075 1.00 28.92 205 VAL A O 1
ATOM 1649 N N . ALA A 1 206 ? 2.933 16.743 11.839 1.00 26.46 206 ALA A N 1
ATOM 1650 C CA . ALA A 1 206 ? 2.493 18.131 11.891 1.00 25.75 206 ALA A CA 1
ATOM 1651 C C . ALA A 1 206 ? 3.485 19.185 12.312 1.00 24.11 206 ALA A C 1
ATOM 1652 O O . ALA A 1 206 ? 3.503 20.281 11.718 1.00 24.51 206 ALA A O 1
ATOM 1654 N N . VAL A 1 207 ? 4.305 18.903 13.327 1.00 23.88 207 VAL A N 1
ATOM 1655 C CA . VAL A 1 207 ? 5.216 19.903 13.838 1.00 25.28 207 VAL A CA 1
ATOM 1656 C C . VAL A 1 207 ? 6.218 20.442 12.825 1.00 26.45 207 VAL A C 1
ATOM 1657 O O . VAL A 1 207 ? 6.459 21.647 12.795 1.00 25.62 207 VAL A O 1
ATOM 1661 N N . PRO A 1 208 ? 6.855 19.565 12.022 1.00 26.99 208 PRO A N 1
ATOM 1662 C CA . PRO A 1 208 ? 7.802 20.100 11.028 1.00 26.81 208 PRO A CA 1
ATOM 1663 C C . PRO A 1 208 ? 7.134 21.116 10.072 1.00 26.79 208 PRO A C 1
ATOM 1664 O O . PRO A 1 208 ? 7.778 22.063 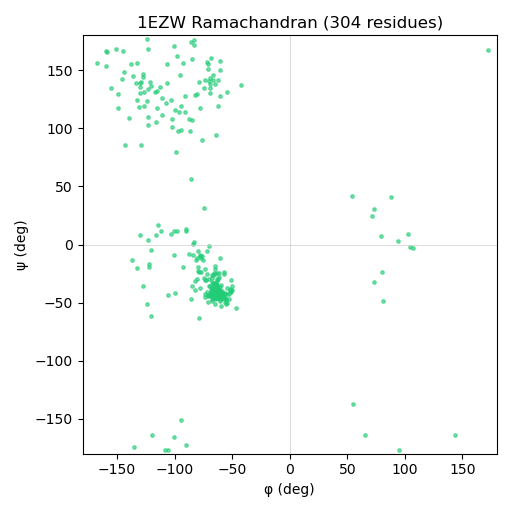9.618 1.00 26.16 208 PRO A O 1
ATOM 1668 N N A LYS A 1 209 ? 5.861 20.911 9.760 0.60 25.73 209 LYS A N 1
ATOM 1669 N N B LYS A 1 209 ? 5.858 20.894 9.759 0.40 25.06 209 LYS A N 1
ATOM 1670 C CA A LYS A 1 209 ? 5.179 21.841 8.879 0.60 26.59 209 LYS A CA 1
ATOM 1671 C CA B LYS A 1 209 ? 5.122 21.800 8.881 0.40 24.83 209 LYS A CA 1
ATOM 1672 C C A LYS A 1 2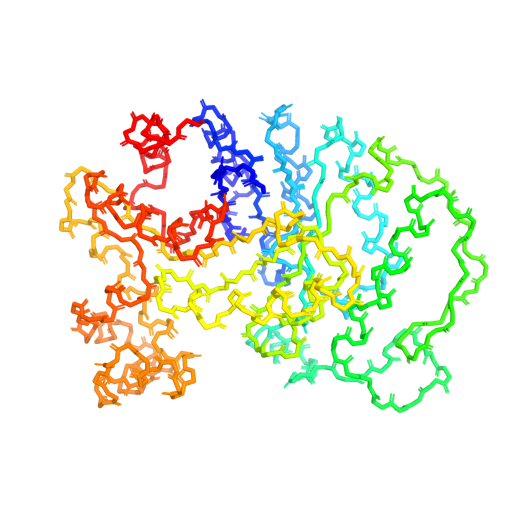09 ? 4.857 23.153 9.567 0.60 24.96 209 LYS A C 1
ATOM 1673 C C B LYS A 1 209 ? 4.909 23.139 9.584 0.40 24.00 209 LYS A C 1
ATOM 1674 O O A LYS A 1 209 ? 4.915 24.213 8.944 0.60 24.60 209 LYS A O 1
ATOM 1675 O O B LYS A 1 209 ? 5.104 24.201 8.995 0.40 23.86 209 LYS A O 1
ATOM 1686 N N . ILE A 1 210 ? 4.512 23.088 10.856 1.00 23.10 210 ILE A N 1
ATOM 1687 C CA . ILE A 1 210 ? 4.284 24.302 11.614 1.00 22.82 210 ILE A CA 1
ATOM 1688 C C . ILE A 1 210 ? 5.639 25.030 11.658 1.00 24.06 210 ILE A C 1
ATOM 1689 O O . ILE A 1 210 ? 5.735 26.236 11.446 1.00 23.17 210 ILE A O 1
ATOM 1694 N N . GLU A 1 211 ? 6.711 24.273 11.901 1.00 24.71 211 GLU A N 1
ATOM 1695 C CA . GLU A 1 211 ? 8.024 24.894 12.005 1.00 24.32 211 GLU A CA 1
ATOM 1696 C C . GLU A 1 211 ? 8.435 25.555 10.694 1.00 23.13 211 GLU A C 1
ATOM 1697 O O . GLU A 1 211 ? 9.061 26.604 10.720 1.00 24.46 211 GLU A O 1
ATOM 1703 N N . GLU A 1 212 ? 8.071 24.962 9.570 1.00 23.88 212 GLU A N 1
ATOM 1704 C CA . GLU A 1 212 ? 8.405 25.532 8.256 1.00 25.04 212 GLU A CA 1
ATOM 1705 C C . GLU A 1 212 ? 7.766 26.919 8.094 1.00 25.12 212 GLU A C 1
ATOM 1706 O O . GLU A 1 212 ? 8.396 27.875 7.625 1.00 24.67 212 GLU A O 1
ATOM 1712 N N . GLY A 1 213 ? 6.506 27.043 8.514 1.00 24.47 213 GLY A N 1
ATOM 1713 C CA . GLY A 1 213 ? 5.862 28.337 8.429 1.00 22.16 213 GLY A CA 1
ATOM 1714 C C . GLY A 1 213 ? 6.478 29.343 9.381 1.00 21.42 213 GLY A C 1
ATOM 1715 O O . GLY A 1 213 ? 6.610 30.528 9.060 1.00 21.89 213 GLY A O 1
ATOM 1716 N N . ALA A 1 214 ? 6.827 28.895 10.587 1.00 22.03 214 ALA A N 1
ATOM 1717 C CA . ALA A 1 214 ? 7.428 29.776 11.562 1.00 24.16 214 ALA A CA 1
ATOM 1718 C C . ALA A 1 214 ? 8.733 30.373 11.002 1.00 24.80 214 ALA A C 1
ATOM 1719 O O . ALA A 1 214 ? 8.953 31.577 11.090 1.00 24.87 214 ALA A O 1
ATOM 1721 N N . LYS A 1 215 ? 9.564 29.518 10.410 1.00 26.15 215 LYS A N 1
ATOM 1722 C CA . LYS A 1 215 ? 10.843 29.969 9.840 1.00 28.12 215 LYS A CA 1
ATOM 1723 C C . LYS A 1 215 ? 10.648 31.003 8.762 1.00 29.04 215 LYS A C 1
ATOM 1724 O O . LYS A 1 215 ? 11.394 31.985 8.695 1.00 28.57 215 LYS A O 1
ATOM 1730 N N . GLU A 1 216 ? 9.642 30.808 7.919 1.00 29.60 216 GLU A N 1
ATOM 1731 C CA . GLU A 1 216 ? 9.367 31.786 6.879 1.00 31.71 216 GLU A CA 1
ATOM 1732 C C . GLU A 1 216 ? 8.925 33.131 7.452 1.00 32.73 216 GLU A C 1
ATOM 1733 O O . GLU A 1 216 ? 9.024 34.167 6.784 1.00 33.48 216 GLU A O 1
ATOM 1739 N N . ALA A 1 217 ? 8.479 33.144 8.708 1.00 29.71 217 ALA A N 1
ATOM 1740 C CA . ALA A 1 217 ? 8.064 34.389 9.329 1.00 29.39 217 ALA A CA 1
ATOM 1741 C C . ALA A 1 217 ? 9.148 34.874 10.291 1.00 29.48 217 ALA A C 1
ATOM 1742 O O . ALA A 1 217 ? 8.940 35.817 11.039 1.00 28.81 217 ALA A O 1
ATOM 1744 N N . GLY A 1 218 ? 10.314 34.225 10.269 1.00 28.80 218 GLY A N 1
ATOM 1745 C CA . GLY A 1 218 ? 11.390 34.633 11.156 1.00 28.72 218 GLY A CA 1
ATOM 1746 C C . GLY A 1 218 ? 11.121 34.285 12.611 1.00 30.33 218 GLY A C 1
ATOM 1747 O O . GLY A 1 218 ? 11.680 34.909 13.525 1.00 31.28 218 GLY A O 1
ATOM 1748 N N . ARG A 1 219 ? 10.286 33.274 12.833 1.00 29.13 219 ARG A N 1
ATOM 1749 C CA . ARG A 1 219 ? 9.929 32.874 14.185 1.00 30.77 219 ARG A CA 1
ATOM 1750 C C . ARG A 1 219 ? 10.549 31.543 14.552 1.00 31.90 219 ARG A C 1
ATOM 1751 O O . ARG A 1 219 ? 10.840 30.718 13.692 1.00 32.49 219 ARG A O 1
ATOM 1759 N N A SER A 1 220 ? 10.735 31.341 15.845 0.60 32.44 220 SER A N 1
ATOM 1760 N N B SER A 1 220 ? 10.760 31.335 15.848 0.40 32.21 220 SER A N 1
ATOM 1761 C CA A SER A 1 220 ? 11.262 30.097 16.350 0.60 33.02 220 SER A CA 1
ATOM 1762 C CA B SER A 1 220 ? 11.318 30.087 16.353 0.40 32.68 220 SER A CA 1
ATOM 1763 C C A SER A 1 220 ? 10.047 29.241 16.671 0.60 33.40 220 SER A C 1
ATOM 1764 C C B SER A 1 220 ? 10.132 29.238 16.805 0.40 33.07 220 SER A C 1
ATOM 1765 O O A SER A 1 220 ? 8.977 29.767 16.972 0.60 32.98 220 SER A O 1
ATOM 1766 O O B SER A 1 220 ? 9.176 29.767 17.368 0.40 33.03 220 SER A O 1
ATOM 1771 N N . LEU A 1 221 ? 10.198 27.932 16.559 1.00 33.25 221 LEU A N 1
ATOM 1772 C CA . LEU A 1 221 ? 9.109 27.029 16.895 1.00 32.87 221 LEU A CA 1
ATOM 1773 C C . LEU A 1 221 ? 8.689 27.211 18.359 1.00 34.11 221 LEU A C 1
ATOM 1774 O O . LEU A 1 221 ? 7.539 26.961 18.698 1.00 32.82 221 LEU A O 1
ATOM 1779 N N . ASP A 1 222 ? 9.593 27.670 19.223 1.00 34.72 222 ASP A N 1
ATOM 1780 C CA . ASP A 1 222 ? 9.215 27.829 20.629 1.00 36.83 222 ASP A CA 1
ATOM 1781 C C . ASP A 1 222 ? 8.266 28.987 20.923 1.00 35.72 222 ASP A C 1
ATOM 1782 O O . ASP A 1 222 ? 7.807 29.135 22.050 1.00 35.78 222 ASP A O 1
ATOM 1787 N N . GLU A 1 223 ? 7.974 29.802 19.917 1.00 33.35 223 GLU A N 1
ATOM 1788 C CA . GLU A 1 223 ? 7.039 30.912 20.049 1.00 32.87 223 GLU A CA 1
ATOM 1789 C C . GLU A 1 223 ? 5.618 30.402 19.843 1.00 31.32 223 GLU A C 1
ATOM 1790 O O . GLU A 1 223 ? 4.647 31.137 20.035 1.00 33.06 223 GLU A O 1
ATOM 1796 N N . ILE A 1 224 ? 5.502 29.152 19.414 1.00 29.40 224 ILE A N 1
ATOM 1797 C CA . ILE A 1 224 ? 4.210 28.589 19.101 1.00 27.20 224 ILE A CA 1
ATOM 1798 C C . ILE A 1 224 ? 3.766 27.503 20.067 1.00 26.52 224 ILE A C 1
ATOM 1799 O O . ILE A 1 224 ? 4.496 26.561 20.359 1.00 26.11 224 ILE A O 1
ATOM 1804 N N . ASP A 1 225 ? 2.568 27.689 20.613 1.00 23.67 225 ASP A N 1
ATOM 1805 C CA . ASP A 1 225 ? 2.002 26.711 21.536 1.00 21.55 225 ASP A CA 1
ATOM 1806 C C . ASP A 1 225 ? 1.319 25.639 20.690 1.00 21.02 225 ASP A C 1
ATOM 1807 O O . ASP A 1 225 ? 0.263 25.883 20.084 1.00 20.65 225 ASP A O 1
ATOM 1812 N N . VAL A 1 226 ? 1.921 24.444 20.604 1.00 19.88 226 VAL A N 1
ATOM 1813 C CA . VAL A 1 226 ? 1.331 23.356 19.836 1.00 19.62 226 VAL A CA 1
ATOM 1814 C C . VAL A 1 226 ? 0.372 22.599 20.756 1.00 20.27 226 VAL A C 1
ATOM 1815 O O . VAL A 1 226 ? 0.794 21.868 21.659 1.00 20.26 226 VAL A O 1
ATOM 1819 N N . ALA A 1 227 ? -0.922 22.780 20.502 1.00 19.14 227 ALA A N 1
ATOM 1820 C CA . ALA A 1 227 ? -1.964 22.198 21.354 1.00 21.43 227 ALA A CA 1
ATOM 1821 C C . ALA A 1 227 ? -2.616 20.991 20.758 1.00 21.42 227 ALA A C 1
ATOM 1822 O O . ALA A 1 227 ? -3.131 21.026 19.627 1.00 23.72 227 ALA A O 1
ATOM 1824 N N . ALA A 1 228 ? -2.586 19.886 21.502 1.00 19.58 228 ALA A N 1
ATOM 1825 C CA . ALA A 1 228 ? -3.221 18.680 21.031 1.00 19.87 228 ALA A CA 1
ATOM 1826 C C . ALA A 1 228 ? -4.663 18.635 21.525 1.00 19.60 228 ALA A C 1
ATOM 1827 O O . ALA A 1 228 ? -4.880 18.580 22.728 1.00 18.68 228 ALA A O 1
ATOM 1829 N N . TYR A 1 229 ? -5.618 18.710 20.606 0.55 19.64 229 TYR A N 1
ATOM 1830 C CA . TYR A 1 229 ? -7.037 18.623 20.960 0.55 21.05 229 TYR A CA 1
ATOM 1831 C C . TYR A 1 229 ? -7.290 17.108 20.958 0.55 22.10 229 TYR A C 1
ATOM 1832 O O . TYR A 1 229 ? -7.533 16.504 19.905 0.55 21.83 229 TYR A O 1
ATOM 1841 N N . THR A 1 230 ? -7.246 16.500 22.144 1.00 20.69 230 THR A N 1
ATOM 1842 C CA . THR A 1 230 ? -7.374 15.047 22.276 1.00 22.04 230 THR A CA 1
ATOM 1843 C C . THR A 1 230 ? -8.717 14.445 22.632 1.00 23.37 230 THR A C 1
ATOM 1844 O O . THR A 1 230 ? -9.640 15.142 23.068 1.00 23.33 230 THR A O 1
ATOM 1848 N N . CYS A 1 231 ? -8.830 13.147 22.369 1.00 23.13 231 CYS A N 1
ATOM 1849 C CA . CYS A 1 231 ? -9.949 12.341 22.837 1.00 23.09 231 CYS A CA 1
ATOM 1850 C C . CYS A 1 231 ? -9.246 11.848 24.113 1.00 23.84 231 CYS A C 1
ATOM 1851 O O . CYS A 1 231 ? -8.196 11.179 24.044 1.00 23.35 231 CYS A O 1
ATOM 1854 N N . PHE A 1 232 ? -9.797 12.154 25.288 1.00 21.07 232 PHE A N 1
ATOM 1855 C CA . PHE A 1 232 ? -9.073 11.842 26.514 1.00 21.85 232 PHE A CA 1
ATOM 1856 C C . PHE A 1 232 ? -9.959 11.103 27.487 1.00 22.65 232 PHE A C 1
ATOM 1857 O O . PHE A 1 232 ? -11.144 11.453 27.634 1.00 23.48 232 PHE A O 1
ATOM 1865 N N . SER A 1 233 ? -9.410 10.088 28.157 1.00 22.28 233 SER A N 1
ATOM 1866 C CA . SER A 1 233 ? -10.236 9.373 29.139 1.00 24.21 233 SER A CA 1
ATOM 1867 C C . SER A 1 233 ? -9.382 8.833 30.267 1.00 23.67 233 SER A C 1
ATOM 1868 O O . SER A 1 233 ? -8.498 7.989 30.040 1.00 24.61 233 SER A O 1
ATOM 1871 N N . ILE A 1 234 ? -9.641 9.309 31.482 1.00 22.10 234 ILE A N 1
ATOM 1872 C CA . ILE A 1 234 ? -8.854 8.894 32.622 1.00 23.32 234 ILE A CA 1
ATOM 1873 C C . ILE A 1 234 ? -9.737 8.429 33.778 1.00 26.12 234 ILE A C 1
ATOM 1874 O O . ILE A 1 234 ? -10.787 9.013 34.060 1.00 24.79 234 ILE A O 1
ATOM 1879 N N . ASP A 1 235 ? -9.298 7.355 34.438 1.00 26.86 235 ASP A N 1
ATOM 1880 C CA . ASP A 1 235 ? -10.045 6.797 35.569 1.00 27.60 235 ASP A CA 1
ATOM 1881 C C . ASP A 1 235 ? -9.055 5.954 36.365 1.00 30.27 235 ASP A C 1
ATOM 1882 O O . ASP A 1 235 ? -8.063 5.485 35.804 1.00 29.70 235 ASP A O 1
ATOM 1887 N N . LYS A 1 236 ? -9.284 5.782 37.661 1.00 31.20 236 LYS A N 1
ATOM 1888 C CA . LYS A 1 236 ? -8.366 4.951 38.439 1.00 34.11 236 LYS A CA 1
ATOM 1889 C C . LYS A 1 236 ? -8.452 3.503 37.927 1.00 33.75 236 LYS A C 1
ATOM 1890 O O . LYS A 1 236 ? -7.538 2.716 38.135 1.00 34.82 236 LYS A O 1
ATOM 1896 N N . ASP A 1 237 ? -9.551 3.165 37.260 1.00 33.12 237 ASP A N 1
ATOM 1897 C CA . ASP A 1 237 ? -9.757 1.841 36.680 1.00 34.62 237 ASP A CA 1
ATOM 1898 C C . ASP A 1 237 ? -9.477 1.991 35.176 1.00 33.90 237 ASP A C 1
ATOM 1899 O O . ASP A 1 237 ? -10.321 2.470 34.412 1.00 33.63 237 ASP A O 1
ATOM 1904 N N . GLU A 1 238 ? -8.290 1.574 34.754 1.00 33.79 238 GLU A N 1
ATOM 1905 C CA . GLU A 1 238 ? -7.915 1.696 33.352 1.00 32.70 238 GLU A CA 1
ATOM 1906 C C . GLU A 1 238 ? -8.933 1.144 32.368 1.00 33.16 238 GLU A C 1
ATOM 1907 O O . GLU A 1 238 ? -9.188 1.732 31.319 1.00 32.74 238 GLU A O 1
ATOM 1913 N N . ASP A 1 239 ? -9.525 -0.003 32.685 1.00 33.72 239 ASP A N 1
ATOM 1914 C CA . ASP A 1 239 ? -10.502 -0.573 31.774 1.00 35.15 239 ASP A CA 1
ATOM 1915 C C . ASP A 1 239 ? -11.705 0.310 31.568 1.00 34.04 239 ASP A C 1
ATOM 1916 O O . ASP A 1 239 ? -12.203 0.436 30.455 1.00 35.46 239 ASP A O 1
ATOM 1921 N N . LYS A 1 240 ? -12.169 0.916 32.648 1.00 34.13 240 LYS A N 1
ATOM 1922 C CA . LYS A 1 240 ? -13.319 1.812 32.585 1.00 34.10 240 LYS A CA 1
ATOM 1923 C C . LYS A 1 240 ? -12.967 3.054 31.745 1.00 32.99 240 LYS A C 1
ATOM 1924 O O . LYS A 1 240 ? -13.771 3.514 30.933 1.00 31.70 240 LYS A O 1
ATOM 1930 N N . ALA A 1 241 ? -11.756 3.572 31.928 1.00 31.50 241 ALA A N 1
ATOM 1931 C CA . ALA A 1 241 ? -11.324 4.742 31.146 1.00 31.13 241 ALA A CA 1
ATOM 1932 C C . ALA A 1 241 ? -11.337 4.389 29.656 1.00 30.82 241 ALA A C 1
ATOM 1933 O O . ALA A 1 241 ? -11.898 5.110 28.830 1.00 30.32 241 ALA A O 1
ATOM 1935 N N . ILE A 1 242 ? -10.741 3.246 29.305 1.00 31.70 242 ILE A N 1
ATOM 1936 C CA . ILE A 1 242 ? -10.677 2.844 27.907 1.00 31.42 242 ILE A CA 1
ATOM 1937 C C . ILE A 1 242 ? -12.054 2.652 27.285 1.00 31.85 242 ILE A C 1
ATOM 1938 O O . ILE A 1 242 ? -12.309 3.045 26.151 1.00 31.74 242 ILE A O 1
ATOM 1943 N N . GLU A 1 243 ? -12.956 2.045 28.043 1.00 33.00 243 GLU A N 1
ATOM 1944 C CA . GLU A 1 243 ? -14.287 1.790 27.537 1.00 33.75 243 GLU A CA 1
ATOM 1945 C C . GLU A 1 243 ? -15.002 3.082 27.165 1.00 32.75 243 GLU A C 1
ATOM 1946 O O . GLU A 1 243 ? -15.703 3.148 26.154 1.00 32.35 243 GLU A O 1
ATOM 1952 N N . ALA A 1 244 ? -14.827 4.110 27.992 1.00 32.72 244 ALA A N 1
ATOM 1953 C CA . ALA A 1 244 ? -15.478 5.401 27.765 1.00 32.13 244 ALA A CA 1
ATOM 1954 C C . ALA A 1 244 ? -15.063 6.067 26.456 1.00 32.43 244 ALA A C 1
ATOM 1955 O O . ALA A 1 244 ? -15.791 6.893 25.898 1.00 31.00 244 ALA A O 1
ATOM 1957 N N . THR A 1 245 ? -13.884 5.723 25.946 1.00 31.97 245 THR A N 1
ATOM 1958 C CA . THR A 1 245 ? -13.442 6.330 24.705 1.00 32.75 245 THR A CA 1
ATOM 1959 C C . THR A 1 245 ? -14.104 5.769 23.451 1.00 33.20 245 THR A C 1
ATOM 1960 O O . THR A 1 245 ? -14.182 6.459 22.445 1.00 33.43 245 THR A O 1
ATOM 1964 N N . LYS A 1 246 ? -14.598 4.539 23.512 1.00 34.87 246 LYS A N 1
ATOM 1965 C CA . LYS A 1 246 ? -15.120 3.893 22.302 1.00 36.21 246 LYS A CA 1
ATOM 1966 C C . LYS A 1 246 ? -16.057 4.641 21.379 1.00 37.33 246 LYS A C 1
ATOM 1967 O O . LYS A 1 246 ? -15.764 4.764 20.184 1.00 36.98 246 LYS A O 1
ATOM 1973 N N . ILE A 1 247 ? -17.164 5.165 21.893 1.00 38.28 247 ILE A N 1
ATOM 1974 C CA . ILE A 1 247 ? -18.061 5.895 21.014 1.00 39.31 247 ILE A CA 1
ATOM 1975 C C . ILE A 1 247 ? -17.324 7.036 20.331 1.00 38.70 247 ILE A C 1
ATOM 1976 O O . ILE A 1 247 ? -17.479 7.253 19.135 1.00 39.43 247 ILE A O 1
ATOM 1981 N N . VAL A 1 248 ? -16.496 7.762 21.079 1.00 37.76 248 VAL A N 1
ATOM 1982 C CA . VAL A 1 248 ? -15.784 8.878 20.471 1.00 36.48 248 VAL A CA 1
ATOM 1983 C C . VAL A 1 248 ? -14.748 8.397 19.445 1.00 36.48 248 VAL A C 1
ATOM 1984 O O . VAL A 1 248 ? -14.652 8.953 18.362 1.00 37.37 248 VAL A O 1
ATOM 1988 N N . VAL A 1 249 ? -13.981 7.363 19.774 1.00 36.99 249 VAL A N 1
ATOM 1989 C CA . VAL A 1 249 ? -12.987 6.856 18.828 1.00 36.42 249 VAL A CA 1
ATOM 1990 C C . VAL A 1 249 ? -13.692 6.325 17.570 1.00 37.74 249 VAL A C 1
ATOM 1991 O O . VAL A 1 249 ? -13.219 6.542 16.448 1.00 37.66 249 VAL A O 1
ATOM 1995 N N . ALA A 1 250 ? -14.828 5.659 17.753 1.00 39.67 250 ALA A N 1
ATOM 1996 C CA . ALA A 1 250 ? -15.575 5.141 16.608 1.00 41.72 250 ALA A CA 1
ATOM 1997 C C . ALA A 1 250 ? -15.824 6.261 15.600 1.00 42.77 250 ALA A C 1
ATOM 1998 O O . ALA A 1 250 ? -15.597 6.079 14.405 1.00 44.18 250 ALA A O 1
ATOM 2000 N N . PHE A 1 251 ? -16.274 7.424 16.075 1.00 44.23 251 PHE A N 1
ATOM 2001 C CA . PHE A 1 251 ? -16.504 8.561 15.184 1.00 44.24 251 PHE A CA 1
ATOM 2002 C C . PHE A 1 251 ? -15.215 9.096 14.597 1.00 44.15 251 PHE A C 1
ATOM 2003 O O . PHE A 1 251 ? -15.190 9.581 13.460 1.00 44.66 251 PHE A O 1
ATOM 2011 N N . ILE A 1 252 ? -14.138 9.042 15.375 1.00 43.48 252 ILE A N 1
ATOM 2012 C CA . ILE A 1 252 ? -12.859 9.525 14.869 1.00 42.86 252 ILE A CA 1
ATOM 2013 C C . ILE A 1 252 ? -12.394 8.602 13.735 1.00 42.91 252 ILE A C 1
ATOM 2014 O O . ILE A 1 252 ? -11.957 9.074 12.688 1.00 43.08 252 ILE A O 1
ATOM 2019 N N . VAL A 1 253 ? -12.490 7.294 13.961 1.00 43.09 253 VAL A N 1
ATOM 2020 C CA . VAL A 1 253 ? -12.093 6.315 12.960 1.00 44.63 253 VAL A CA 1
ATOM 2021 C C . VAL A 1 253 ? -12.875 6.580 11.688 1.00 45.91 253 VAL A C 1
ATOM 2022 O O . VAL A 1 253 ? -12.313 6.596 10.597 1.00 45.93 253 VAL A O 1
ATOM 2026 N N . MET A 1 254 ? -14.176 6.797 11.834 1.00 47.43 254 MET A N 1
ATOM 2027 C CA . MET A 1 254 ? -15.021 7.062 10.673 1.00 49.89 254 MET A CA 1
ATOM 2028 C C . MET A 1 254 ? -14.592 8.261 9.840 1.00 49.98 254 MET A C 1
ATOM 2029 O O . MET A 1 254 ? -14.569 8.181 8.608 1.00 50.32 254 MET A O 1
ATOM 2034 N N . GLY A 1 255 ? -14.265 9.370 10.506 1.00 50.29 255 GLY A N 1
ATOM 2035 C CA . GLY A 1 255 ? -13.873 10.578 9.796 1.00 49.86 255 GLY A CA 1
ATOM 2036 C C . GLY A 1 255 ? -12.396 10.763 9.498 1.00 50.20 255 GLY A C 1
ATOM 2037 O O . GLY A 1 255 ? -11.977 11.853 9.124 1.00 50.60 255 GLY A O 1
ATOM 2038 N N . SER A 1 256 ? -11.596 9.714 9.646 1.00 50.48 256 SER A N 1
ATOM 2039 C CA . SER A 1 256 ? -10.167 9.844 9.388 1.00 50.75 256 SER A CA 1
ATOM 2040 C C . SER A 1 256 ? -9.788 9.519 7.953 1.00 51.06 256 SER A C 1
ATOM 2041 O O . SER A 1 256 ? -10.161 8.469 7.422 1.00 51.50 256 SER A O 1
ATOM 2044 N N . PRO A 1 257 ? -9.064 10.431 7.289 1.00 51.00 257 PRO A N 1
ATOM 2045 C CA . PRO A 1 257 ? -8.646 10.171 5.911 1.00 51.22 257 PRO A CA 1
ATOM 2046 C C . PRO A 1 257 ? -7.780 8.909 5.916 1.00 51.53 257 PRO A C 1
ATOM 2047 O O . PRO A 1 257 ? -7.206 8.547 6.947 1.00 50.79 257 PRO A O 1
ATOM 2051 N N . ASP A 1 258 ? -7.675 8.239 4.772 1.00 51.42 258 ASP A N 1
ATOM 2052 C CA . ASP A 1 258 ? -6.907 7.003 4.702 1.00 50.55 258 ASP A CA 1
ATOM 2053 C C . ASP A 1 258 ? -5.428 7.112 5.035 1.00 49.11 258 ASP A C 1
ATOM 2054 O O . ASP A 1 258 ? -4.827 6.140 5.495 1.00 50.02 258 ASP A O 1
ATOM 2059 N N . VAL A 1 259 ? -4.823 8.268 4.808 1.00 47.60 259 VAL A N 1
ATOM 2060 C CA . VAL A 1 259 ? -3.415 8.403 5.141 1.00 46.60 259 VAL A CA 1
ATOM 2061 C C . VAL A 1 259 ? -3.259 8.337 6.671 1.00 44.97 259 VAL A C 1
ATOM 2062 O O . VAL A 1 259 ? -2.254 7.834 7.182 1.00 45.39 259 VAL A O 1
ATOM 2066 N N . VAL A 1 260 ? -4.264 8.825 7.395 1.00 43.36 260 VAL A N 1
ATOM 2067 C CA . VAL A 1 260 ? -4.231 8.787 8.854 1.00 41.50 260 VAL A CA 1
ATOM 2068 C C . VAL A 1 260 ? -4.413 7.336 9.312 1.00 40.91 260 VAL A C 1
ATOM 2069 O O . VAL A 1 260 ? -3.688 6.875 10.187 1.00 40.00 260 VAL A O 1
ATOM 2073 N N . LEU A 1 261 ? -5.356 6.611 8.709 1.00 41.29 261 LEU A N 1
ATOM 2074 C CA . LEU A 1 261 ? -5.580 5.204 9.068 1.00 41.45 261 LEU A CA 1
ATOM 2075 C C . LEU A 1 261 ? -4.311 4.390 8.788 1.00 41.08 261 LEU A C 1
ATOM 2076 O O . LEU A 1 261 ? -3.912 3.524 9.589 1.00 41.40 261 LEU A O 1
ATOM 2081 N N . GLU A 1 262 ? -3.670 4.685 7.657 1.00 40.83 262 GLU A N 1
ATOM 2082 C CA . GLU A 1 262 ? -2.443 4.002 7.269 1.00 40.18 262 GLU A CA 1
ATOM 2083 C C . GLU A 1 262 ? -1.353 4.295 8.286 1.00 38.52 262 GLU A C 1
ATOM 2084 O O . GLU A 1 262 ? -0.640 3.386 8.727 1.00 38.57 262 GLU A O 1
ATOM 2090 N N . ARG A 1 263 ? -1.221 5.569 8.648 1.00 36.64 263 ARG A N 1
ATOM 2091 C CA . ARG A 1 263 ? -0.228 6.015 9.632 1.00 35.47 263 ARG A CA 1
ATOM 2092 C C . ARG A 1 263 ? -0.290 5.220 10.940 1.00 34.28 263 ARG A C 1
ATOM 2093 O O . ARG A 1 263 ? 0.739 4.910 11.539 1.00 34.01 263 ARG A O 1
ATOM 2101 N N . HIS A 1 264 ? -1.502 4.889 11.371 1.00 33.25 264 HIS A N 1
ATOM 2102 C CA . HIS A 1 264 ? -1.698 4.202 12.637 1.00 33.73 264 HIS A CA 1
ATOM 2103 C C . HIS A 1 264 ? -1.932 2.704 12.480 1.00 34.30 264 HIS A C 1
ATOM 2104 O O . HIS A 1 264 ? -2.307 2.027 13.431 1.00 33.99 264 HIS A O 1
ATOM 2111 N N . GLY A 1 265 ? -1.686 2.207 11.269 1.00 36.24 265 GLY A N 1
ATOM 2112 C CA . GLY A 1 265 ? -1.844 0.789 10.980 1.00 37.56 265 GLY A CA 1
ATOM 2113 C C . GLY A 1 265 ? -3.215 0.270 11.339 1.00 39.07 265 GLY A C 1
ATOM 2114 O O . GLY A 1 265 ? -3.354 -0.837 11.879 1.00 38.54 265 GLY A O 1
ATOM 2115 N N . ILE A 1 266 ? -4.237 1.058 11.030 1.00 40.35 266 ILE A N 1
ATOM 2116 C CA . ILE A 1 266 ? -5.601 0.678 11.361 1.00 43.14 266 ILE A CA 1
ATOM 2117 C C . ILE A 1 266 ? -6.230 -0.334 10.413 1.00 45.49 266 ILE A C 1
ATOM 2118 O O . ILE A 1 266 ? -6.058 -0.249 9.202 1.00 46.28 266 ILE A O 1
ATOM 2123 N N . ASP A 1 267 ? -6.969 -1.278 10.986 1.00 47.27 267 ASP A N 1
ATOM 2124 C CA . ASP A 1 267 ? -7.666 -2.310 10.219 1.00 50.53 267 ASP A CA 1
ATOM 2125 C C . ASP A 1 267 ? -8.689 -1.555 9.370 1.00 52.23 267 ASP A C 1
ATOM 2126 O O . ASP A 1 267 ? -9.798 -1.270 9.829 1.00 52.90 267 ASP A O 1
ATOM 2131 N N . THR A 1 268 ? -8.311 -1.227 8.139 1.00 54.48 268 THR A N 1
ATOM 2132 C CA . THR A 1 268 ? -9.185 -0.476 7.244 1.00 56.75 268 THR A CA 1
ATOM 2133 C C . THR A 1 268 ? -10.483 -1.217 6.962 1.00 58.23 268 THR A C 1
ATOM 2134 O O . THR A 1 268 ? -11.423 -0.655 6.404 1.00 58.45 268 THR A O 1
ATOM 2138 N N . GLU A 1 269 ? -10.526 -2.489 7.343 1.00 59.96 269 GLU A N 1
ATOM 2139 C CA . GLU A 1 269 ? -11.722 -3.293 7.152 1.00 61.44 269 GLU A CA 1
ATOM 2140 C C . GLU A 1 269 ? -12.694 -2.915 8.265 1.00 61.98 269 GLU A C 1
ATOM 2141 O O . GLU A 1 269 ? -13.783 -2.392 8.003 1.00 61.79 269 GLU A O 1
ATOM 2147 N N . LYS A 1 270 ? -12.308 -3.167 9.514 1.00 62.48 270 LYS A N 1
ATOM 2148 C CA . LYS A 1 270 ? -13.199 -2.813 10.599 1.00 63.46 270 LYS A CA 1
ATOM 2149 C C . LYS A 1 270 ? -13.204 -1.310 10.817 1.00 64.24 270 LYS A C 1
ATOM 2150 O O . LYS A 1 270 ? -13.375 -0.811 11.926 1.00 65.73 270 LYS A O 1
ATOM 2156 N N . ALA A 1 271 ? -13.006 -0.607 9.710 1.00 64.79 271 ALA A N 1
ATOM 2157 C CA . ALA A 1 271 ? -13.022 0.846 9.638 1.00 65.11 271 ALA A CA 1
ATOM 2158 C C . ALA A 1 271 ? -14.018 1.022 8.504 1.00 65.73 271 ALA A C 1
ATOM 2159 O O . ALA A 1 271 ? -14.058 0.183 7.595 1.00 66.24 271 ALA A O 1
ATOM 2161 N N . GLU A 1 272 ? -14.824 2.078 8.530 1.00 65.83 272 GLU A N 1
ATOM 2162 C CA . GLU A 1 272 ? -15.816 2.252 7.464 1.00 66.28 272 GLU A CA 1
ATOM 2163 C C . GLU A 1 272 ? -16.904 1.210 7.709 1.00 65.38 272 GLU A C 1
ATOM 2164 O O . GLU A 1 272 ? -18.075 1.416 7.398 1.00 65.22 272 GLU A O 1
ATOM 2170 N N . GLN A 1 273 ? -16.487 0.075 8.255 1.00 64.65 273 GLN A N 1
ATOM 2171 C CA . GLN A 1 273 ? -17.412 -0.974 8.616 1.00 63.72 273 GLN A CA 1
ATOM 2172 C C . GLN A 1 273 ? -18.018 -0.352 9.861 1.00 63.67 273 GLN A C 1
ATOM 2173 O O . GLN A 1 273 ? -19.164 -0.609 10.220 1.00 63.78 273 GLN A O 1
ATOM 2179 N N . ILE A 1 274 ? -17.204 0.475 10.515 1.00 63.03 274 ILE A N 1
ATOM 2180 C CA . ILE A 1 274 ? -17.617 1.217 11.696 1.00 62.42 274 ILE A CA 1
ATOM 2181 C C . ILE A 1 274 ? -18.444 2.391 11.164 1.00 62.35 274 ILE A C 1
ATOM 2182 O O . ILE A 1 274 ? -19.450 2.775 11.761 1.00 62.20 274 ILE A O 1
ATOM 2187 N N . ALA A 1 275 ? -18.015 2.943 10.030 1.00 62.52 275 ALA A N 1
ATOM 2188 C CA . ALA A 1 275 ? -18.703 4.071 9.406 1.00 62.87 275 ALA A CA 1
ATOM 2189 C C . ALA A 1 275 ? -20.099 3.678 8.938 1.00 63.63 275 ALA A C 1
ATOM 2190 O O . ALA A 1 275 ? -20.986 4.526 8.814 1.00 63.43 275 ALA A O 1
ATOM 2192 N N . GLU A 1 276 ? -20.278 2.387 8.667 1.00 64.22 276 GLU A N 1
ATOM 2193 C CA . GLU A 1 276 ? -21.560 1.854 8.225 1.00 64.84 276 GLU A CA 1
ATOM 2194 C C . GLU A 1 276 ? -22.459 1.608 9.431 1.00 64.90 276 GLU A C 1
ATOM 2195 O O . GLU A 1 276 ? -23.685 1.710 9.338 1.00 64.76 276 GLU A O 1
ATOM 2201 N N . ALA A 1 277 ? -21.843 1.277 10.562 1.00 64.82 277 ALA A N 1
ATOM 2202 C CA . ALA A 1 277 ? -22.592 1.064 11.797 1.00 64.80 277 ALA A CA 1
ATOM 2203 C C . ALA A 1 277 ? -23.122 2.445 12.208 1.00 64.91 277 ALA A C 1
ATOM 2204 O O . ALA A 1 277 ? -24.262 2.576 12.661 1.00 65.24 277 ALA A O 1
ATOM 2206 N N . ILE A 1 278 ? -22.282 3.469 12.049 1.00 64.72 278 ILE A N 1
ATOM 2207 C CA . ILE A 1 278 ? -22.682 4.843 12.346 1.00 64.91 278 ILE A CA 1
ATOM 2208 C C . ILE A 1 278 ? -23.371 5.287 11.057 1.00 65.45 278 ILE A C 1
ATOM 2209 O O . ILE A 1 278 ? -23.148 4.693 9.995 1.00 65.86 278 ILE A O 1
ATOM 2214 N N . GLY A 1 279 ? -24.195 6.327 11.130 1.00 65.62 279 GLY A N 1
ATOM 2215 C CA . GLY A 1 279 ? -24.884 6.770 9.930 1.00 65.54 279 GLY A CA 1
ATOM 2216 C C . GLY A 1 279 ? -26.065 5.846 9.722 1.00 65.56 279 GLY A C 1
ATOM 2217 O O . GLY A 1 279 ? -27.048 6.204 9.065 1.00 65.87 279 GLY A O 1
ATOM 2218 N N . LYS A 1 280 ? -25.948 4.646 10.289 1.00 65.03 280 LYS A N 1
ATOM 2219 C CA . LYS A 1 280 ? -26.995 3.637 10.237 1.00 64.60 280 LYS A CA 1
ATOM 2220 C C . LYS A 1 280 ? -27.673 3.727 11.593 1.00 64.34 280 LYS A C 1
ATOM 2221 O O . LYS A 1 280 ? -28.709 3.107 11.833 1.00 64.58 280 LYS A O 1
ATOM 2227 N N . GLY A 1 281 ? -27.057 4.495 12.488 1.00 63.73 281 GLY A N 1
ATOM 2228 C CA . GLY A 1 281 ? -27.609 4.676 13.814 1.00 63.19 281 GLY A CA 1
ATOM 2229 C C . GLY A 1 281 ? -27.329 3.519 14.745 1.00 62.74 281 GLY A C 1
ATOM 2230 O O . GLY A 1 281 ? -27.847 3.473 15.858 1.00 62.69 281 GLY A O 1
ATOM 2231 N N . ASP A 1 282 ? -26.513 2.575 14.296 1.00 62.71 282 ASP A N 1
ATOM 2232 C CA . ASP A 1 282 ? -26.180 1.434 15.132 1.00 62.38 282 ASP A CA 1
ATOM 2233 C C . ASP A 1 282 ? -24.829 1.643 15.813 1.00 62.40 282 ASP A C 1
ATOM 2234 O O . ASP A 1 282 ? -23.807 1.096 15.383 1.00 62.43 282 ASP A O 1
ATOM 2239 N N . PHE A 1 283 ? -24.838 2.426 16.888 1.00 61.82 283 PHE A N 1
ATOM 2240 C CA . PHE A 1 283 ? -23.620 2.735 17.625 1.00 61.53 283 PHE A CA 1
ATOM 2241 C C . PHE A 1 283 ? -23.137 1.555 18.456 1.00 61.52 283 PHE A C 1
ATOM 2242 O O . PHE A 1 283 ? -21.957 1.479 18.818 1.00 61.63 283 PHE A O 1
ATOM 2250 N N . GLY A 1 284 ? -24.050 0.629 18.741 1.00 61.03 284 GLY A N 1
ATOM 2251 C CA . GLY A 1 284 ? -23.709 -0.541 19.529 1.00 60.43 284 GLY A CA 1
ATOM 2252 C C . GLY A 1 284 ? -22.708 -1.462 18.856 1.00 60.43 284 GLY A C 1
ATOM 2253 O O . GLY A 1 284 ? -21.839 -2.039 19.525 1.00 60.16 284 GLY A O 1
ATOM 2254 N N . THR A 1 285 ? -22.834 -1.625 17.540 1.00 60.02 285 THR A N 1
ATOM 2255 C CA . THR A 1 285 ? -21.904 -2.477 16.801 1.00 59.77 285 THR A CA 1
ATOM 2256 C C . THR A 1 285 ? -20.636 -1.662 16.561 1.00 58.86 285 THR A C 1
ATOM 2257 O O . THR A 1 285 ? -19.537 -2.215 16.479 1.00 59.31 285 THR A O 1
ATOM 2261 N N . ALA A 1 286 ? -20.807 -0.343 16.462 1.00 57.85 286 ALA A N 1
ATOM 2262 C CA . ALA A 1 286 ? -19.697 0.584 16.250 1.00 56.23 286 ALA A CA 1
ATOM 2263 C C . ALA A 1 286 ? -18.704 0.458 17.396 1.00 55.58 286 ALA A C 1
ATOM 2264 O O . ALA A 1 286 ? -17.508 0.257 17.176 1.00 55.15 286 ALA A O 1
ATOM 2266 N N . ILE A 1 287 ? -19.211 0.571 18.621 1.00 54.38 287 ILE A N 1
ATOM 2267 C CA . ILE A 1 287 ? -18.388 0.465 19.816 1.00 53.63 287 ILE A CA 1
ATOM 2268 C C . ILE A 1 287 ? -17.720 -0.907 19.895 1.00 53.05 287 ILE A C 1
ATOM 2269 O O . ILE A 1 287 ? -16.549 -1.021 20.257 1.00 52.64 287 ILE A O 1
ATOM 2274 N N . GLY A 1 288 ? -18.472 -1.947 19.546 1.00 52.04 288 GLY A N 1
ATOM 2275 C CA . GLY A 1 288 ? -17.935 -3.295 19.587 1.00 50.74 288 GLY A CA 1
ATOM 2276 C C . GLY A 1 288 ? -16.758 -3.507 18.651 1.00 49.66 288 GLY A C 1
ATOM 2277 O O . GLY A 1 288 ? -15.881 -4.331 18.931 1.00 50.04 288 GLY A O 1
ATOM 2278 N N . LEU A 1 289 ? -16.732 -2.767 17.546 1.00 48.75 289 LEU A N 1
ATOM 2279 C CA . LEU A 1 289 ? -15.650 -2.869 16.566 1.00 48.20 289 LEU A CA 1
ATOM 2280 C C . LEU A 1 289 ? -14.358 -2.117 16.931 1.00 47.26 289 LEU A C 1
ATOM 2281 O O . LEU A 1 289 ? -13.282 -2.450 16.425 1.00 46.60 289 LEU A O 1
ATOM 2286 N N . VAL A 1 290 ? -14.452 -1.102 17.793 1.00 45.55 290 VAL A N 1
ATOM 2287 C CA . VAL A 1 290 ? -13.258 -0.342 18.178 1.00 43.15 290 VAL A CA 1
ATOM 2288 C C . VAL A 1 290 ? -12.243 -1.238 18.879 1.00 42.87 290 VAL A C 1
ATOM 2289 O O . VAL A 1 290 ? -12.529 -1.801 19.943 1.00 43.70 290 VAL A O 1
ATOM 2293 N N . ASP A 1 291 ? -11.048 -1.366 18.304 1.00 42.08 291 ASP A N 1
ATOM 2294 C CA . ASP A 1 291 ? -10.037 -2.227 18.916 1.00 41.50 291 ASP A CA 1
ATOM 2295 C C . ASP A 1 291 ? -8.914 -1.471 19.613 1.00 40.92 291 ASP A C 1
ATOM 2296 O O . ASP A 1 291 ? -8.926 -0.240 19.686 1.00 39.95 291 ASP A O 1
ATOM 2301 N N . GLU A 1 292 ? -7.939 -2.206 20.133 1.00 39.88 292 GLU A N 1
ATOM 2302 C CA . GLU A 1 292 ? -6.869 -1.553 20.851 1.00 39.45 292 GLU A CA 1
ATOM 2303 C C . GLU A 1 292 ? -6.012 -0.620 20.031 1.00 38.89 292 GLU A C 1
ATOM 2304 O O . GLU A 1 292 ? -5.531 0.390 20.553 1.00 37.08 292 GLU A O 1
ATOM 2310 N N . ASP A 1 293 ? -5.811 -0.933 18.755 1.00 37.44 293 ASP A N 1
ATOM 2311 C CA . ASP A 1 293 ? -4.974 -0.066 17.943 1.00 37.48 293 ASP A CA 1
ATOM 2312 C C . ASP A 1 293 ? -5.650 1.267 17.662 1.00 35.75 293 ASP A C 1
ATOM 2313 O O . ASP A 1 293 ? -4.983 2.298 17.609 1.00 34.42 293 ASP A O 1
ATOM 2318 N N . MET A 1 294 ? -6.967 1.247 17.489 1.00 34.36 294 MET A N 1
ATOM 2319 C CA . MET A 1 294 ? -7.709 2.489 17.244 1.00 34.49 294 MET A CA 1
ATOM 2320 C C . MET A 1 294 ? -7.687 3.356 18.511 1.00 32.86 294 MET A C 1
ATOM 2321 O O . MET A 1 294 ? -7.537 4.582 18.432 1.00 32.95 294 MET A O 1
ATOM 2326 N N . ILE A 1 295 ? -7.849 2.720 19.667 1.00 31.98 295 ILE A N 1
ATOM 2327 C CA . ILE A 1 295 ? -7.827 3.444 20.930 1.00 31.55 295 ILE A CA 1
ATOM 2328 C C . ILE A 1 295 ? -6.445 4.053 21.155 1.00 30.61 295 ILE A C 1
ATOM 2329 O O . ILE A 1 295 ? -6.323 5.194 21.602 1.00 30.49 295 ILE A O 1
ATOM 2334 N N A GLU A 1 296 ? -5.385 3.311 20.831 0.70 29.66 296 GLU A N 1
ATOM 2335 N N B GLU A 1 296 ? -5.420 3.290 20.795 0.30 30.25 296 GLU A N 1
ATOM 2336 C CA A GLU A 1 296 ? -4.023 3.823 21.000 0.70 28.99 296 GLU A CA 1
ATOM 2337 C CA B GLU A 1 296 ? -4.043 3.724 20.939 0.30 29.92 296 GLU A CA 1
ATOM 2338 C C A GLU A 1 296 ? -3.747 4.945 19.993 0.70 27.93 296 GLU A C 1
ATOM 2339 C C B GLU A 1 296 ? -3.725 4.876 19.991 0.30 28.88 296 GLU A C 1
ATOM 2340 O O A GLU A 1 296 ? -3.035 5.909 20.274 0.70 27.14 296 GLU A O 1
ATOM 2341 O O B GLU A 1 296 ? -2.970 5.790 20.321 0.30 28.68 296 GLU A O 1
ATOM 2352 N N . ALA A 1 297 ? -4.314 4.825 18.808 1.00 27.88 297 ALA A N 1
ATOM 2353 C CA . ALA A 1 297 ? -4.071 5.827 17.807 1.00 27.93 297 ALA A CA 1
ATOM 2354 C C . ALA A 1 297 ? -4.835 7.130 18.017 1.00 27.68 297 ALA A C 1
ATOM 2355 O O . ALA A 1 297 ? -4.293 8.220 17.792 1.00 25.91 297 ALA A O 1
ATOM 2357 N N . PHE A 1 298 ? -6.077 6.998 18.471 1.00 27.84 298 PHE A N 1
ATOM 2358 C CA . PHE A 1 298 ? -6.940 8.167 18.526 1.00 28.28 298 PHE A CA 1
ATOM 2359 C C . PHE A 1 298 ? -7.403 8.697 19.863 1.00 28.11 298 PHE A C 1
ATOM 2360 O O . PHE A 1 298 ? -8.341 9.490 19.904 1.00 29.10 298 PHE A O 1
ATOM 2368 N N . SER A 1 299 ? -6.748 8.297 20.938 1.00 27.17 299 SER A N 1
ATOM 2369 C CA . SER A 1 299 ? -7.138 8.793 22.260 1.00 25.93 299 SER A CA 1
ATOM 2370 C C . SER A 1 299 ? -5.966 8.616 23.200 1.00 26.45 299 SER A C 1
ATOM 2371 O O . SER A 1 299 ? -4.973 7.911 22.878 1.00 25.16 299 SER A O 1
ATOM 2374 N N . ILE A 1 300 ? -6.065 9.290 24.339 1.00 24.30 300 ILE A N 1
ATOM 2375 C CA . ILE A 1 300 ? -5.113 9.147 25.426 1.00 24.88 300 ILE A CA 1
ATOM 2376 C C . ILE A 1 300 ? -6.051 8.584 26.483 1.00 26.15 300 ILE A C 1
ATOM 2377 O O . ILE A 1 300 ? -6.886 9.303 27.053 1.00 24.35 300 ILE A O 1
ATOM 2382 N N . ALA A 1 301 ? -5.938 7.285 26.743 1.00 25.20 301 ALA A N 1
ATOM 2383 C CA . ALA A 1 301 ? -6.828 6.655 27.709 1.00 24.70 301 ALA A CA 1
ATOM 2384 C C . ALA A 1 301 ? -6.172 5.679 28.689 1.00 26.98 301 ALA A C 1
ATOM 2385 O O . ALA A 1 301 ? -5.238 4.947 28.332 1.00 27.28 301 ALA A O 1
ATOM 2387 N N . GLY A 1 302 ? -6.675 5.660 29.922 1.00 25.24 302 GLY A N 1
ATOM 2388 C CA . GLY A 1 302 ? -6.138 4.735 30.917 1.00 25.99 302 GLY A CA 1
ATOM 2389 C C . GLY A 1 302 ? -6.073 5.291 32.314 1.00 27.57 302 GLY A C 1
ATOM 2390 O O . GLY A 1 302 ? -6.741 6.290 32.591 1.00 24.65 302 GLY A O 1
ATOM 2391 N N . ASP A 1 303 ? -5.304 4.659 33.205 1.00 26.76 303 ASP A N 1
ATOM 2392 C CA . ASP A 1 303 ? -5.173 5.178 34.561 1.00 26.91 303 ASP A CA 1
ATOM 2393 C C . ASP A 1 303 ? -4.120 6.264 34.534 1.00 26.69 303 ASP A C 1
ATOM 2394 O O . ASP A 1 303 ? -3.478 6.486 33.500 1.00 26.42 303 ASP A O 1
ATOM 2399 N N . PRO A 1 304 ? -3.947 6.998 35.638 1.00 26.47 304 PRO A N 1
ATOM 2400 C CA . PRO A 1 304 ? -2.954 8.067 35.671 1.00 25.46 304 PRO A CA 1
ATOM 2401 C C . PRO A 1 304 ? -1.557 7.673 35.193 1.00 28.37 304 PRO A C 1
ATOM 2402 O O . PRO A 1 304 ? -0.880 8.443 34.511 1.00 25.99 304 PRO A O 1
ATOM 2406 N N . ASP A 1 305 ? -1.114 6.473 35.535 1.00 27.09 305 ASP A N 1
ATOM 2407 C CA . ASP A 1 305 ? 0.216 6.097 35.078 1.00 28.35 305 ASP A CA 1
ATOM 2408 C C . ASP A 1 305 ? 0.349 6.007 33.568 1.00 25.31 305 ASP A C 1
ATOM 2409 O O . ASP A 1 305 ? 1.320 6.501 32.998 1.00 27.50 305 ASP A O 1
ATOM 2414 N N . THR A 1 306 ? -0.630 5.387 32.942 1.00 23.44 306 THR A N 1
ATOM 2415 C CA . THR A 1 306 ? -0.685 5.229 31.500 1.00 23.95 306 THR A CA 1
ATOM 2416 C C . THR A 1 306 ? -0.794 6.586 30.830 1.00 24.58 306 THR A C 1
ATOM 2417 O O . THR A 1 306 ? -0.121 6.868 29.834 1.00 23.70 306 THR A O 1
ATOM 2421 N N . VAL A 1 307 ? -1.667 7.421 31.382 1.00 23.88 307 VAL A N 1
ATOM 2422 C CA . VAL A 1 307 ? -1.848 8.756 30.812 1.00 24.32 307 VAL A CA 1
ATOM 2423 C C . VAL A 1 307 ? -0.587 9.586 30.886 1.00 23.27 307 VAL A C 1
ATOM 2424 O O . VAL A 1 307 ? -0.246 10.277 29.921 1.00 24.19 307 VAL A O 1
ATOM 2428 N N . VAL A 1 308 ? 0.091 9.545 32.027 1.00 22.81 308 VAL A N 1
ATOM 2429 C CA . VAL A 1 308 ? 1.309 10.296 32.177 1.00 22.63 308 VAL A CA 1
ATOM 2430 C C . VAL A 1 308 ? 2.327 9.815 31.135 1.00 25.46 308 VAL A C 1
ATOM 2431 O O . VAL A 1 308 ? 2.988 10.627 30.495 1.00 24.77 308 VAL A O 1
ATOM 2435 N N . ASP A 1 309 ? 2.446 8.495 30.971 1.00 26.03 309 ASP A N 1
ATOM 2436 C CA . ASP A 1 309 ? 3.388 7.947 29.978 1.00 26.81 309 ASP A CA 1
ATOM 2437 C C . ASP A 1 309 ? 3.080 8.432 28.563 1.00 26.97 309 ASP A C 1
ATOM 2438 O O . ASP A 1 309 ? 4.000 8.772 27.797 1.00 26.54 309 ASP A O 1
ATOM 2443 N N . LYS A 1 310 ? 1.796 8.450 28.207 1.00 24.66 310 LYS A N 1
ATOM 2444 C CA . LYS A 1 310 ? 1.380 8.914 26.894 1.00 25.28 310 LYS A CA 1
ATOM 2445 C C . LYS A 1 310 ? 1.652 10.403 26.707 1.00 23.22 310 LYS A C 1
ATOM 2446 O O . LYS A 1 310 ? 2.127 10.825 25.655 1.00 23.36 310 LYS A O 1
ATOM 2452 N N . ILE A 1 311 ? 1.387 11.211 27.724 1.00 22.76 311 ILE A N 1
ATOM 2453 C CA . ILE A 1 311 ? 1.687 12.636 27.579 1.00 21.80 311 ILE A CA 1
ATOM 2454 C C . ILE A 1 311 ? 3.199 12.850 27.423 1.00 24.78 311 ILE A C 1
ATOM 2455 O O . ILE A 1 311 ? 3.631 13.684 26.634 1.00 23.17 311 ILE A O 1
ATOM 2460 N N . GLU A 1 312 ? 4.020 12.111 28.167 1.00 24.97 312 GLU A N 1
ATOM 2461 C CA . GLU A 1 312 ? 5.456 12.287 27.989 1.00 26.26 312 GLU A CA 1
ATOM 2462 C C . GLU A 1 312 ? 5.852 12.110 26.509 1.00 25.27 312 GLU A C 1
ATOM 2463 O O . GLU A 1 312 ? 6.650 12.894 25.988 1.00 25.72 312 GLU A O 1
ATOM 2469 N N . GLU A 1 313 ? 5.286 11.112 25.833 1.00 24.76 313 GLU A N 1
ATOM 2470 C CA . GLU A 1 313 ? 5.623 10.877 24.430 1.00 25.64 313 GLU A CA 1
ATOM 2471 C C . GLU A 1 313 ? 5.092 11.995 23.521 1.00 26.15 313 GLU A C 1
ATOM 2472 O O . GLU A 1 313 ? 5.719 12.347 22.535 1.00 24.67 313 GLU A O 1
ATOM 2478 N N . LEU A 1 314 ? 3.918 12.542 23.845 1.00 24.84 314 LEU A N 1
ATOM 2479 C CA . LEU A 1 314 ? 3.403 13.657 23.051 1.00 23.74 314 LEU A CA 1
ATOM 2480 C C . LEU A 1 314 ? 4.310 14.864 23.193 1.00 23.39 314 LEU A C 1
ATOM 2481 O O . LEU A 1 314 ? 4.629 15.523 22.195 1.00 24.51 314 LEU A O 1
ATOM 2486 N N . LEU A 1 315 ? 4.752 15.147 24.419 1.00 23.81 315 LEU A N 1
ATOM 2487 C CA . LEU A 1 315 ? 5.625 16.290 24.648 1.00 24.69 315 LEU A CA 1
ATOM 2488 C C . LEU A 1 315 ? 6.926 16.101 23.851 1.00 26.40 315 LEU A C 1
ATOM 2489 O O . LEU A 1 315 ? 7.458 17.055 23.313 1.00 25.27 315 LEU A O 1
ATOM 2494 N N . LYS A 1 316 ? 7.434 14.870 23.786 1.00 27.36 316 LYS A N 1
ATOM 2495 C CA . LYS A 1 316 ? 8.663 14.624 23.012 1.00 29.44 316 LYS A CA 1
ATOM 2496 C C . LYS A 1 316 ? 8.454 14.911 21.535 1.00 30.39 316 LYS A C 1
ATOM 2497 O O . LYS A 1 316 ? 9.416 15.261 20.823 1.00 30.47 316 LYS A O 1
ATOM 2503 N N . ALA A 1 317 ? 7.214 14.727 21.067 1.00 27.39 317 ALA A N 1
ATOM 2504 C CA . ALA A 1 317 ? 6.840 14.972 19.670 1.00 26.19 317 ALA A CA 1
ATOM 2505 C C . ALA A 1 317 ? 6.523 16.455 19.383 1.00 25.83 317 ALA A C 1
ATOM 2506 O O . ALA A 1 317 ? 6.143 16.792 18.262 1.00 25.99 317 ALA A O 1
ATOM 2508 N N . GLY A 1 318 ? 6.666 17.318 20.388 1.00 24.47 318 GLY A N 1
ATOM 2509 C CA . GLY A 1 318 ? 6.478 18.745 20.180 1.00 23.11 318 GLY A CA 1
ATOM 2510 C C . GLY A 1 318 ? 5.217 19.377 20.737 1.00 24.08 318 GLY A C 1
ATOM 2511 O O . GLY A 1 318 ? 5.040 20.595 20.605 1.00 23.36 318 GLY A O 1
ATOM 2512 N N . VAL A 1 319 ? 4.346 18.564 21.330 1.00 22.95 319 VAL A N 1
ATOM 2513 C CA . VAL A 1 319 ? 3.115 19.123 21.934 1.00 22.10 319 VAL A CA 1
ATOM 2514 C C . VAL A 1 319 ? 3.497 19.950 23.169 1.00 23.01 319 VAL A C 1
ATOM 2515 O O . VAL A 1 319 ? 4.363 19.535 23.962 1.00 22.73 319 VAL A O 1
ATOM 2519 N N . THR A 1 320 ? 2.880 21.126 23.360 1.00 20.06 320 THR A N 1
ATOM 2520 C CA . THR A 1 320 ? 3.164 21.926 24.529 1.00 20.44 320 THR A CA 1
ATOM 2521 C C . THR A 1 320 ? 1.881 22.201 25.343 1.00 20.71 320 THR A C 1
ATOM 2522 O O . THR A 1 320 ? 1.962 22.517 26.502 1.00 21.28 320 THR A O 1
ATOM 2526 N N . GLN A 1 321 ? 0.706 22.044 24.726 1.00 19.82 321 GLN A N 1
ATOM 2527 C CA . GLN A 1 321 ? -0.564 22.209 25.475 1.00 19.14 321 GLN A CA 1
ATOM 2528 C C . GLN A 1 321 ? -1.368 20.940 25.244 1.00 18.47 321 GLN A C 1
ATOM 2529 O O . GLN A 1 321 ? -1.672 20.590 24.115 1.00 19.46 321 GLN A O 1
ATOM 2535 N N . VAL A 1 322 ? -1.679 20.214 26.318 1.00 18.10 322 VAL A N 1
ATOM 2536 C CA . VAL A 1 322 ? -2.460 18.990 26.175 1.00 17.75 322 VAL A CA 1
ATOM 2537 C C . VAL A 1 322 ? -3.922 19.368 26.458 1.00 18.54 322 VAL A C 1
ATOM 2538 O O . VAL A 1 322 ? -4.234 19.752 27.578 1.00 18.25 322 VAL A O 1
ATOM 2542 N N . VAL A 1 323 ? -4.788 19.283 25.454 1.00 18.02 323 VAL A N 1
ATOM 2543 C CA . VAL A 1 323 ? -6.189 19.661 25.681 1.00 18.18 323 VAL A CA 1
ATOM 2544 C C . VAL A 1 323 ? -6.999 18.412 25.901 1.00 18.98 323 VAL A C 1
ATOM 2545 O O . VAL A 1 323 ? -7.160 17.590 25.016 1.00 18.88 323 VAL A O 1
ATOM 2549 N N . VAL A 1 324 ? -7.540 18.307 27.104 1.00 18.53 324 VAL A N 1
ATOM 2550 C CA . VAL A 1 324 ? -8.352 17.169 27.483 1.00 19.82 324 VAL A CA 1
ATOM 2551 C C . VAL A 1 324 ? -9.725 17.374 26.867 1.00 20.86 324 VAL A C 1
ATOM 2552 O O . VAL A 1 324 ? -10.416 18.336 27.213 1.00 20.31 324 VAL A O 1
ATOM 2556 N N . GLY A 1 325 ? -10.124 16.470 25.985 1.00 19.98 325 GLY A N 1
ATOM 2557 C CA . GLY A 1 325 ? -11.417 16.555 25.327 1.00 21.94 325 GLY A CA 1
ATOM 2558 C C . GLY A 1 325 ? -12.232 15.304 25.531 1.00 22.58 325 GLY A C 1
ATOM 2559 O O . GLY A 1 325 ? -11.752 14.319 26.129 1.00 21.86 325 GLY A O 1
ATOM 2560 N N . SER A 1 326 ? -13.458 15.345 25.011 1.00 23.03 326 SER A N 1
ATOM 2561 C CA . SER A 1 326 ? -14.418 14.270 25.153 1.00 24.36 326 SER A CA 1
ATOM 2562 C C . SER A 1 326 ? -13.780 12.886 24.971 1.00 24.99 326 SER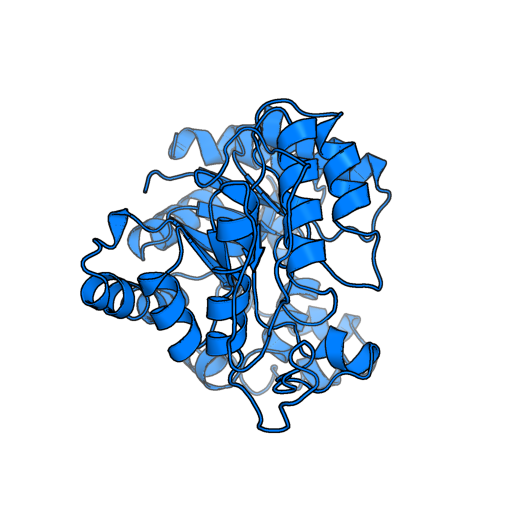 A C 1
ATOM 2563 O O . SER A 1 326 ? -13.065 12.667 23.988 1.00 25.42 326 SER A O 1
ATOM 2566 N N . PRO A 1 327 ? -14.146 11.914 25.824 1.00 24.88 327 PRO A N 1
ATOM 2567 C CA . PRO A 1 327 ? -15.135 12.000 26.920 1.00 24.37 327 PRO A CA 1
ATOM 2568 C C . PRO A 1 327 ? -14.659 12.636 28.223 1.00 24.63 327 PRO A C 1
ATOM 2569 O O . PRO A 1 327 ? -15.475 12.906 29.126 1.00 25.06 327 PRO A O 1
ATOM 2573 N N . ILE A 1 328 ? -13.344 12.837 28.333 1.00 23.44 328 ILE A N 1
ATOM 2574 C CA . ILE A 1 328 ? -12.645 13.353 29.502 1.00 24.00 328 ILE A CA 1
ATOM 2575 C C . ILE A 1 328 ? -12.450 12.215 30.505 1.00 24.01 328 ILE A C 1
ATOM 2576 O O . ILE A 1 328 ? -11.341 11.985 31.010 1.00 24.12 328 ILE A O 1
ATOM 2581 N N . GLY A 1 329 ? -13.526 11.481 30.776 1.00 25.30 329 GLY A N 1
ATOM 2582 C CA . GLY A 1 329 ? -13.445 10.341 31.671 1.00 26.04 329 GLY A CA 1
ATOM 2583 C C . GLY A 1 329 ? -14.864 9.862 31.903 1.00 28.49 329 GLY A C 1
ATOM 2584 O O . GLY A 1 329 ? -15.822 10.535 31.512 1.00 27.42 329 GLY A O 1
ATOM 2585 N N . PRO A 1 330 ? -15.033 8.676 32.490 1.00 28.10 330 PRO A N 1
ATOM 2586 C CA . PRO A 1 330 ? -16.363 8.131 32.767 1.00 28.98 330 PRO A CA 1
ATOM 2587 C C . PRO A 1 330 ? -17.233 9.156 33.534 1.00 29.79 330 PRO A C 1
ATOM 2588 O O . PRO A 1 330 ? -18.421 9.280 33.265 1.00 29.97 330 PRO A O 1
ATOM 2592 N N . ASP A 1 331 ? -16.613 9.870 34.483 1.00 30.76 331 ASP A N 1
ATOM 2593 C CA . ASP A 1 331 ? -17.261 10.927 35.300 1.00 29.91 331 ASP A CA 1
ATOM 2594 C C . ASP A 1 331 ? -16.363 12.132 34.990 1.00 27.02 331 ASP A C 1
ATOM 2595 O O . ASP A 1 331 ? -15.203 12.133 35.415 1.00 24.90 331 ASP A O 1
ATOM 2600 N N . LYS A 1 332 ? -16.883 13.109 34.245 1.00 25.93 332 LYS A N 1
ATOM 2601 C CA . LYS A 1 332 ? -16.067 14.283 33.841 1.00 24.37 332 LYS A CA 1
ATOM 2602 C C . LYS A 1 332 ? -15.435 15.025 34.998 1.00 23.23 332 LYS A C 1
ATOM 2603 O O . LYS A 1 332 ? -14.251 15.370 34.949 1.00 21.64 332 LYS A O 1
ATOM 2609 N N . GLU A 1 333 ? -16.221 15.331 36.036 1.00 21.61 333 GLU A N 1
ATOM 2610 C CA . GLU A 1 333 ? -15.652 16.050 37.168 1.00 21.53 333 GLU A CA 1
ATOM 2611 C C . GLU A 1 333 ? -14.566 15.252 37.902 1.00 19.96 333 GLU A C 1
ATOM 2612 O O . GLU A 1 333 ? -13.493 15.789 38.216 1.00 19.61 333 GLU A O 1
ATOM 2618 N N . LYS A 1 334 ? -14.814 13.970 38.182 1.00 21.01 334 LYS A N 1
ATOM 2619 C CA . LYS A 1 334 ? -13.797 13.160 38.871 1.00 22.63 334 LYS A CA 1
ATOM 2620 C C . LYS A 1 334 ? -12.569 13.021 37.976 1.00 20.33 334 LYS A C 1
ATOM 2621 O O . LYS A 1 334 ? -11.447 12.972 38.478 1.00 21.49 334 LYS A O 1
ATOM 2627 N N . ALA A 1 335 ? -12.787 12.981 36.670 1.00 20.86 335 ALA A N 1
ATOM 2628 C CA . ALA A 1 335 ? -11.679 12.854 35.698 1.00 20.39 335 ALA A CA 1
ATOM 2629 C C . ALA A 1 335 ? -10.796 14.103 35.724 1.00 19.77 335 ALA A C 1
ATOM 2630 O O . ALA A 1 335 ? -9.563 14.050 35.747 1.00 19.47 335 ALA A O 1
ATOM 2632 N N . ILE A 1 336 ? -11.430 15.266 35.730 1.00 18.58 336 ILE A N 1
ATOM 2633 C CA . ILE A 1 336 ? -10.664 16.487 35.796 1.00 17.39 336 ILE A CA 1
ATOM 2634 C C . ILE A 1 336 ? -9.818 16.534 37.065 1.00 17.49 336 ILE A C 1
ATOM 2635 O O . ILE A 1 336 ? -8.672 16.965 37.048 1.00 18.93 336 ILE A O 1
ATOM 2640 N N . GLU A 1 337 ? -10.410 16.116 38.185 1.00 19.43 337 GLU A N 1
ATOM 2641 C CA . GLU A 1 337 ? -9.699 16.123 39.455 1.00 21.41 337 GLU A CA 1
ATOM 2642 C C . GLU A 1 337 ? -8.539 15.115 39.434 1.00 21.72 337 GLU A C 1
ATOM 2643 O O . GLU A 1 337 ? -7.473 15.383 39.988 1.00 21.44 337 GLU A O 1
ATOM 2649 N N . LEU A 1 338 ? -8.761 13.977 38.793 1.00 21.83 338 LEU A N 1
ATOM 2650 C CA . LEU A 1 338 ? -7.708 12.952 38.709 1.00 23.44 338 LEU A CA 1
ATOM 2651 C C . LEU A 1 338 ? -6.547 13.530 37.875 1.00 23.21 338 LEU A C 1
ATOM 2652 O O . LEU A 1 338 ? -5.360 13.366 38.203 1.00 24.86 338 LEU A O 1
ATOM 2657 N N . VAL A 1 339 ? -6.854 14.279 36.817 1.00 22.43 339 VAL A N 1
ATOM 2658 C CA . VAL A 1 339 ? -5.774 14.931 36.072 1.00 20.23 339 VAL A CA 1
ATOM 2659 C C . VAL A 1 339 ? -5.043 15.958 36.960 1.00 21.41 339 VAL A C 1
ATOM 2660 O O . VAL A 1 339 ? -3.815 16.008 36.995 1.00 21.72 339 VAL A O 1
ATOM 2664 N N . GLY A 1 340 ? -5.784 16.795 37.696 1.00 21.05 340 GLY A N 1
ATOM 2665 C CA . GLY A 1 340 ? -5.112 17.789 38.518 1.00 22.33 340 GLY A CA 1
ATOM 2666 C C . GLY A 1 340 ? -4.276 17.172 39.646 1.00 24.41 340 GLY A C 1
ATOM 2667 O O . GLY A 1 340 ? -3.210 17.686 39.985 1.00 25.96 340 GLY A O 1
ATOM 2668 N N . GLN A 1 341 ? -4.754 16.068 40.206 1.00 25.81 341 GLN A N 1
ATOM 2669 C CA . GLN A 1 341 ? -4.052 15.406 41.323 1.00 27.18 341 GLN A CA 1
ATOM 2670 C C . GLN A 1 341 ? -2.954 14.430 40.944 1.00 27.04 341 GLN A C 1
ATOM 2671 O O . GLN A 1 341 ? -1.954 14.356 41.667 1.00 25.84 341 GLN A O 1
ATOM 2677 N N . GLU A 1 342 ? -3.124 13.687 39.850 1.00 25.94 342 GLU A N 1
ATOM 2678 C CA . GLU A 1 342 ? -2.125 12.658 39.518 1.00 27.73 342 GLU A CA 1
ATOM 2679 C C . GLU A 1 342 ? -1.452 12.747 38.154 1.00 28.00 342 GLU A C 1
ATOM 2680 O O . GLU A 1 342 ? -0.671 11.827 37.774 1.00 27.78 342 GLU A O 1
ATOM 2686 N N . VAL A 1 343 ? -1.762 13.797 37.388 1.00 25.15 343 VAL A N 1
ATOM 2687 C CA . VAL A 1 343 ? -1.134 13.946 36.086 1.00 23.61 343 VAL A CA 1
ATOM 2688 C C . VAL A 1 343 ? -0.361 15.253 36.013 1.00 25.40 343 VAL A C 1
ATOM 2689 O O . VAL A 1 343 ? 0.860 15.252 35.807 1.00 26.25 343 VAL A O 1
ATOM 2693 N N . ILE A 1 344 ? -1.060 16.387 36.169 1.00 24.31 344 ILE A N 1
ATOM 2694 C CA . ILE A 1 344 ? -0.394 17.679 36.072 1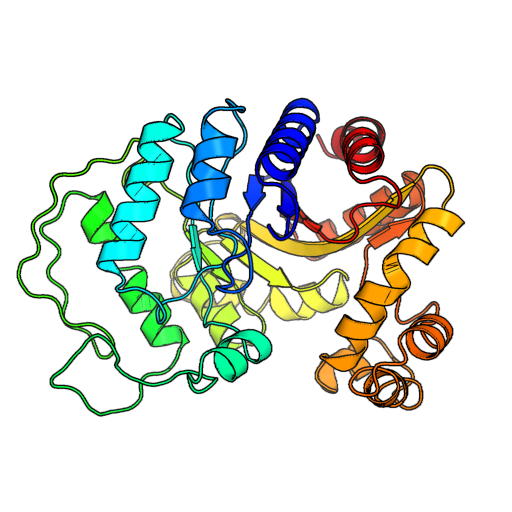.00 24.95 344 ILE A CA 1
ATOM 2695 C C . ILE A 1 344 ? 0.850 17.860 36.963 1.00 26.57 344 ILE A C 1
ATOM 2696 O O . ILE A 1 344 ? 1.844 18.404 36.506 1.00 27.31 344 ILE A O 1
ATOM 2701 N N . PRO A 1 345 ? 0.805 17.410 38.237 1.00 29.02 345 PRO A N 1
ATOM 2702 C CA . PRO A 1 345 ? 1.981 17.562 39.112 1.00 31.86 345 PRO A CA 1
ATOM 2703 C C . PRO A 1 345 ? 3.273 16.915 38.553 1.00 33.93 345 PRO A C 1
ATOM 2704 O O . PRO A 1 345 ? 4.393 17.315 38.920 1.00 36.13 345 PRO A O 1
ATOM 2708 N N . HIS A 1 346 ? 3.119 15.929 37.672 1.00 35.38 346 HIS A N 1
ATOM 2709 C CA . HIS A 1 346 ? 4.266 15.248 37.064 1.00 37.04 346 HIS A CA 1
ATOM 2710 C C . HIS A 1 346 ? 4.887 16.090 35.972 1.00 37.61 346 HIS A C 1
ATOM 2711 O O . HIS A 1 346 ? 5.968 15.772 35.480 1.00 38.11 346 HIS A O 1
ATOM 2718 N N . PHE A 1 347 ? 4.199 17.155 35.580 1.00 37.29 347 PHE A N 1
ATOM 2719 C CA . PHE A 1 347 ? 4.701 18.012 34.531 1.00 38.43 347 PHE A CA 1
ATOM 2720 C C . PHE A 1 347 ? 4.847 19.450 35.000 1.00 42.20 347 PHE A C 1
ATOM 2721 O O . PHE A 1 347 ? 5.530 20.226 34.348 1.00 44.04 347 PHE A O 1
ATOM 2729 N N . LYS A 1 348 ? 4.204 19.785 36.123 1.00 45.31 348 LYS A N 1
ATOM 2730 C CA . LYS A 1 348 ? 4.223 21.127 36.724 1.00 49.48 348 LYS A CA 1
ATOM 2731 C C . LYS A 1 348 ? 4.307 22.249 35.687 1.00 51.38 348 LYS A C 1
ATOM 2732 O O . LYS A 1 348 ? 5.287 23.038 35.704 1.00 53.43 348 LYS A O 1
#

B-factor: mean 28.11, std 12.04, range [8.05, 71.74]

Organism: Methanopyrus kandleri (strain AV19 / DSM 6324 / JCM 9639 / NBRC 100938) (NCBI:txid190192)

Nearest PDB structures (foldseek):
  1ezw-assembly1_A  TM=1.003E+00  e=6.158E-73  Methanopyrus kandleri
  8qq8-assembly1_A-2  TM=9.799E-01  e=4.747E-46  Methanocaldococcus jannaschii
  8qpm-assembly2_D  TM=9.758E-01  e=2.499E-45  Methanocaldococcus jannaschii
  1f07-assembly1_A  TM=9.501E-01  e=7.584E-42  Methanothermobacter thermautotrophicus
  5tlc-assembly1_C  TM=6.955E-01  e=5.778E-14  Bacillus subtilis

Radius of gyration: 19.68 Å; Cα contacts (8 Å, |Δi|>4): 798; chains: 1; bounding box: 39×56×48 Å

Solvent-accessible surface area: 14890 Å² total; per-residue (Å²): 54,159,52,10,6,0,1,28,5,72,0,90,59,144,38,93,88,5,2,73,7,0,74,13,0,19,92,28,37,5,87,21,0,1,0,15,18,53,118,76,24,115,64,1,40,43,2,0,37,57,0,6,103,76,8,89,167,1,64,0,0,0,2,50,1,7,1,6,47,59,45,0,38,94,1,0,34,22,0,1,52,0,0,155,72,8,55,18,19,0,0,0,0,0,0,30,13,48,127,68,7,3,77,132,79,64,42,62,67,81,0,76,73,14,45,64,10,124,138,35,156,98,117,3,29,24,14,44,1,0,82,8,0,45,80,0,0,31,53,22,10,121,10,30,72,0,101,57,125,16,102,0,0,69,20,58,98,22,102,14,150,43,126,19,97,48,17,50,113,0,25,0,6,0,6,9,116,21,85,126,26,6,52,7,0,0,56,26,0,64,0,0,5,8,112,17,7,2,31,81,10,0,105,82,5,14,74,77,0,54,64,0,0,137,118,45,73,45,52,47,96,88,2,13,2,0,0,25,8,7,0,0,1,6,159,60,58,111,102,0,50,90,25,0,44,62,34,0,0,86,57,3,74,60,17,67,102,89,16,12,138,63,16,59,11,53,75,138,64,1,115,89,0,30,109,8,9,82,167,47,55,86,57,70,0,56,63,48,8,29,146,85,0,17,78,0,13,2,1,5,0,40,13,110,35,0,14,80,58,0,72,82,0,42,139,15,25,2,23,0,0,0,0,0,49,16,0,4,55,58,80,64,98,2,0,72,31,0,9,135,82,0,24,80,123,38,201

Secondary structure (DSSP, 8-state):
---EEEEEE-TTS-HHHHHHHHHHHHHTT--EEEE---TTS--HHHHHHHHHHT-SSSEEEESSB-SSSS-HHHHHHHHHHHHHHTTS-B-EEE----HHHHHHHT--SS----TB-TT--S---HHHHHHHHHHHHHHHHTT--B--B-SSBB---B------SSGGGS-EEEE--SHHHHHHHHHH-SEEEEE--SHHHHHHHHHHHHHHHHHTT--GGGSEEEEE--EEE-SSHHHHHHHHHHHHHHHHHT--HHHHHHTT--SSTTTHHHHHTTTT-HHHHHHH--HHHHHHH-EEESHHHHHHHHHHHHHTT--EEEE-TTB-SSHHHHHHHHHHHTGGGT-

Foldseek 3Di:
DAFFAEAEDEQQDDLVVLLVLVQLLVVLGHAEYEYEDFPVHDHQLVSLLSSLVVHAGHAYEHQADECPPDPLLVVLVSQQVSQASNVRRYAYEYEQDDVVRCVVVVADPSHQALVAPVVAGDGHDRLQSVVQSVLQNLCQLQQALRADDDRNHGDDRRGHDRYGNCRNVHFYEYEDQDLVRLLSCLQDGQEYEYAWQALLSLLVRLVSSQNSVVVNVHHSVSYAYEYAAAEAEDQAQVQRLLQSQLVLLVVLAPDDVVLCVSLVHPVVLGCVLVCCPVVPNSVVNSVSDDDSSSNTGHQTGYLVSNQVSVVSNVVSPHRYYYHYPPCYPDNSVSSNSCSPRHVVVRD

Sequence (347 aa):
AEVSFGIELLPDDKPTKIAHLIKVAEDNGFEEYAWICCDHHYNNYSSYMGVLTLAAVIITSKIKLLGPGITNPYTRHPLITASNIATLDWISGGRAIIGMGPGDKATFDKMGLPFPPCKIPIIWNPEAEDEVGPATAIREVKEEVIYQYLEGGPVEYEGKYYVKTGTADVKKARSIQGSDIPFYMGAQGPIMLKTAGEIANGVLVNASNPKDFEVAVPKKIEEGAKEAGRSSLDEIDVAAYTCFSIDKDEDKAIEATKIVVAFIVMGSPDVVLERHGIDTEKAEQIAEAIGKGDFGTAIGLVDEDMIEEAFSIAGDPDTVVDKIEELLKAGVTQVVVGSPIGPDKEKAIELVGQEVIPHFK

CATH classification: 3.20.20.30

InterPro domains:
  IPR011251 Luciferase-like domain [PF00296] (15-321)
  IPR019946 5,10-methylenetetrahydromethanopterin reductase [MF_01091] (1-349)
  IPR019946 5,10-methylenetetrahydromethanopterin reductase [NF002619] (5-347)
  IPR019946 5,10-methylenetetrahydromethanopterin reductase [TIGR03555] (6-345)
  IPR036661 Luciferase-like domain superfamily [G3DSA:3.20.20.30] (1-349)
  IPR036661 Luciferase-like domain superfamily [SSF51679] (4-348)
  IPR050564 F420-dependent glucose-6-phosphate dehydrogenase/mer [PTHR43244] (5-348)

GO terms:
  GO:0018537 coenzyme F420-dependent N5,N10-methenyltetrahydromethanopterin reductase activity (F, EXP)
  GO:0018537 coenzyme F420-dependent N5,N10-methenyltetrahydromethanopterin reductase activity (F, IDA)